Protein AF-A0A3C0EAY4-F1 (afdb_monomer)

Foldseek 3Di:
DADWDDWDADPQGWIWTRPPVVRDIDTHDDDDDWDFDAKDKPPQEDEEEAFDKDAMWIWTQIPVRDIDTCLLVWDKAKPCVCQWGDPSGRMIHGHDADKIWIWTDDPRHIDIHIYGYAYAAAFPDAFAAEHEHPAAYEQCVPQEERYEDPEAQYEYADLQHEYAAANYQADYEYAQHENYEYYNYEDEQHYLEAHEYAHYEAYEYENYEQEHPDLAAGEENYEYHNYEQYEYENYEYASHAEPYEYYHQYANYEYEAYHGENHLEPYEHDHHRDYEYEDHYDFYPDPHAPYHDPDHYDYDYPDDDHD

Structure (mmCIF, N/CA/C/O backbone):
data_AF-A0A3C0EAY4-F1
#
_entry.id   AF-A0A3C0EAY4-F1
#
loop_
_atom_site.group_PDB
_atom_site.id
_atom_site.type_symbol
_atom_site.label_atom_id
_atom_site.label_alt_id
_atom_site.label_comp_id
_atom_site.label_asym_id
_atom_site.label_entity_id
_atom_site.label_seq_id
_atom_site.pdbx_PDB_ins_code
_atom_site.Cartn_x
_atom_site.Cartn_y
_atom_site.Cartn_z
_atom_site.occupancy
_atom_site.B_iso_or_equiv
_atom_site.auth_seq_id
_atom_site.auth_comp_id
_atom_site.auth_asym_id
_atom_site.auth_atom_id
_atom_site.pdbx_PDB_model_num
ATOM 1 N N . MET A 1 1 ? 47.817 9.107 -49.742 1.00 60.09 1 MET A N 1
ATOM 2 C CA . MET A 1 1 ? 49.092 9.619 -49.193 1.00 60.09 1 MET A CA 1
ATOM 3 C C . MET A 1 1 ? 50.138 9.402 -50.266 1.00 60.09 1 MET A C 1
ATOM 5 O O . MET A 1 1 ? 50.054 8.370 -50.917 1.00 60.09 1 MET A O 1
ATOM 9 N N . ASN A 1 2 ? 51.043 10.349 -50.503 1.00 59.94 2 ASN A N 1
ATOM 10 C CA . ASN A 1 2 ? 52.090 10.195 -51.515 1.00 59.94 2 ASN A CA 1
ATOM 11 C C . ASN A 1 2 ? 53.421 10.588 -50.861 1.00 59.94 2 ASN A C 1
ATOM 13 O O . ASN A 1 2 ? 53.724 11.770 -50.807 1.00 59.94 2 ASN A O 1
ATOM 17 N N . HIS A 1 3 ? 54.150 9.603 -50.320 1.00 78.38 3 HIS A N 1
ATOM 18 C CA . HIS A 1 3 ? 55.427 9.758 -49.597 1.00 78.38 3 HIS A CA 1
ATOM 19 C C . HIS A 1 3 ? 55.352 10.351 -48.161 1.00 78.38 3 HIS A C 1
ATOM 21 O O . HIS A 1 3 ? 55.900 11.425 -47.896 1.00 78.38 3 HIS A O 1
ATOM 27 N N . PRO A 1 4 ? 54.690 9.675 -47.197 1.00 82.06 4 PRO A N 1
ATOM 28 C CA . PRO A 1 4 ? 54.773 10.067 -45.787 1.00 82.06 4 PRO A CA 1
ATOM 29 C C . PRO A 1 4 ? 56.210 9.903 -45.256 1.00 82.06 4 PRO A C 1
ATOM 31 O O . PRO A 1 4 ? 56.850 8.891 -45.528 1.00 82.06 4 PRO A O 1
ATOM 34 N N . TRP A 1 5 ? 56.710 10.894 -44.509 1.00 85.81 5 TRP A N 1
ATOM 35 C CA . TRP A 1 5 ? 58.098 10.926 -44.009 1.00 85.81 5 TRP A CA 1
ATOM 36 C C . TRP A 1 5 ? 58.212 10.613 -42.515 1.00 85.81 5 TRP A C 1
ATOM 38 O O . TRP A 1 5 ? 59.194 10.023 -42.074 1.00 85.81 5 TRP A O 1
ATOM 48 N N . GLY A 1 6 ? 57.216 11.011 -41.726 1.00 89.12 6 GLY A N 1
ATOM 49 C CA . GLY A 1 6 ? 57.247 10.854 -40.277 1.00 89.12 6 GLY A CA 1
ATOM 50 C C . GLY A 1 6 ? 55.852 10.801 -39.678 1.00 89.12 6 GLY A C 1
ATOM 51 O O . GLY A 1 6 ? 54.901 11.351 -40.245 1.00 89.12 6 GLY A O 1
ATOM 52 N N . VAL A 1 7 ? 55.760 10.125 -38.538 1.00 93.00 7 VAL A N 1
ATOM 53 C CA . VAL A 1 7 ? 54.564 10.054 -37.704 1.00 93.00 7 VAL A CA 1
ATOM 54 C C . VAL A 1 7 ? 54.921 10.433 -36.274 1.00 93.00 7 VAL A C 1
ATOM 56 O O . VAL A 1 7 ? 56.013 10.103 -35.818 1.00 93.00 7 VAL A O 1
ATOM 59 N N . ASP A 1 8 ? 54.014 11.120 -35.594 1.00 94.25 8 ASP A N 1
ATOM 60 C CA . ASP A 1 8 ? 54.136 11.463 -34.176 1.00 94.25 8 ASP A CA 1
ATOM 61 C C . ASP A 1 8 ? 52.755 11.432 -33.511 1.00 94.25 8 ASP A C 1
ATOM 63 O O . ASP A 1 8 ? 51.737 11.494 -34.208 1.00 94.25 8 ASP A O 1
ATOM 67 N N . VAL A 1 9 ? 52.707 11.314 -32.186 1.00 92.38 9 VAL A N 1
ATOM 68 C CA . VAL A 1 9 ? 51.460 11.259 -31.412 1.00 92.38 9 VAL A CA 1
ATOM 69 C C . VAL A 1 9 ? 51.508 12.304 -30.302 1.00 92.38 9 VAL A C 1
ATOM 71 O O . VAL A 1 9 ? 52.508 12.395 -29.598 1.00 92.38 9 VAL A O 1
ATOM 74 N N . ASP A 1 10 ? 50.448 13.104 -30.147 1.00 91.19 10 ASP A N 1
ATOM 75 C CA . ASP A 1 10 ? 50.359 14.059 -29.032 1.00 91.19 10 ASP A CA 1
ATOM 76 C C . ASP A 1 10 ? 49.888 13.401 -27.722 1.00 91.19 10 ASP A C 1
ATOM 78 O O . ASP A 1 10 ? 49.395 12.273 -27.711 1.00 91.19 10 ASP A O 1
ATOM 82 N N . ASP A 1 11 ? 49.979 14.131 -26.606 1.00 87.25 11 ASP A N 1
ATOM 83 C CA . ASP A 1 11 ? 49.535 13.664 -25.279 1.00 87.25 11 ASP A CA 1
ATOM 84 C C . ASP A 1 11 ? 48.026 13.347 -25.210 1.00 87.25 11 ASP A C 1
ATOM 86 O O . ASP A 1 11 ? 47.552 12.753 -24.244 1.00 87.25 11 ASP A O 1
ATOM 90 N N . SER A 1 12 ? 47.252 13.749 -26.225 1.00 83.00 12 SER A N 1
ATOM 91 C CA . SER A 1 12 ? 45.825 13.436 -26.380 1.00 83.00 12 SER A CA 1
ATOM 92 C C . SER A 1 12 ? 45.570 12.250 -27.325 1.00 83.00 12 SER A C 1
ATOM 94 O O . SER A 1 12 ? 44.418 11.983 -27.661 1.00 83.00 12 SER A O 1
ATOM 96 N N . GLY A 1 13 ? 46.616 11.553 -27.784 1.00 84.56 13 GLY A N 1
ATOM 97 C CA . GLY A 1 13 ? 46.520 10.363 -28.634 1.00 84.56 13 GLY A CA 1
ATOM 98 C C . GLY A 1 13 ? 46.263 10.636 -30.121 1.00 84.56 13 GLY A C 1
ATOM 99 O O . GLY A 1 13 ? 45.977 9.704 -30.873 1.00 84.56 13 GLY A O 1
ATOM 100 N N . ASN A 1 14 ? 46.354 11.885 -30.590 1.00 90.50 14 ASN A N 1
ATOM 101 C CA . ASN A 1 14 ? 46.173 12.198 -32.008 1.00 90.50 14 ASN A CA 1
ATOM 102 C C . ASN A 1 14 ? 47.420 11.832 -32.815 1.00 90.50 14 ASN A C 1
ATOM 104 O O . ASN A 1 14 ? 48.517 12.271 -32.485 1.00 90.50 14 ASN A O 1
ATOM 108 N N . LEU A 1 15 ? 47.243 11.125 -33.931 1.00 92.50 15 LEU A N 1
ATOM 109 C CA . LEU A 1 15 ? 48.320 10.776 -34.855 1.00 92.50 15 LEU A CA 1
ATOM 110 C C . LEU A 1 15 ? 48.536 11.897 -35.878 1.00 92.50 15 LEU A C 1
ATOM 112 O O . LEU A 1 15 ? 47.643 12.231 -36.661 1.00 92.50 15 LEU A O 1
ATOM 116 N N . PHE A 1 16 ? 49.746 12.438 -35.929 1.00 92.94 16 PHE A N 1
ATOM 117 C CA . PHE A 1 16 ? 50.172 13.412 -36.926 1.00 92.94 16 PHE A CA 1
ATOM 118 C C . PHE A 1 16 ? 51.049 12.735 -37.971 1.00 92.94 16 PHE A C 1
ATOM 120 O O . PHE A 1 16 ? 52.015 12.059 -37.640 1.00 92.94 16 PHE A O 1
ATOM 127 N N . ILE A 1 17 ? 50.721 12.926 -39.248 1.00 92.75 17 ILE A N 1
ATOM 128 C CA . ILE A 1 17 ? 51.441 12.336 -40.380 1.00 92.75 17 ILE A CA 1
ATOM 129 C C . ILE A 1 17 ? 51.988 13.467 -41.245 1.00 92.75 17 ILE A C 1
ATOM 131 O O . ILE A 1 17 ? 51.217 14.213 -41.860 1.00 92.75 17 ILE A O 1
ATOM 135 N N . ALA A 1 18 ? 53.313 13.578 -41.316 1.00 92.06 18 ALA A N 1
ATOM 136 C CA . ALA A 1 18 ? 53.989 14.505 -42.214 1.00 92.06 18 ALA A CA 1
ATOM 137 C C . ALA A 1 18 ? 53.998 13.928 -43.639 1.00 92.06 18 ALA A C 1
ATOM 139 O O . ALA A 1 18 ? 54.702 12.963 -43.941 1.00 92.06 18 ALA A O 1
ATOM 140 N N . ASP A 1 19 ? 53.193 14.518 -44.521 1.00 87.44 19 ASP A N 1
ATOM 141 C CA . ASP A 1 19 ? 53.040 14.125 -45.922 1.00 87.44 19 ASP A CA 1
ATOM 142 C C . ASP A 1 19 ? 53.903 15.059 -46.780 1.00 87.44 19 ASP A C 1
ATOM 144 O O . ASP A 1 19 ? 53.438 16.082 -47.295 1.00 87.44 19 ASP A O 1
ATOM 148 N N . LEU A 1 20 ? 55.198 14.732 -46.840 1.00 81.50 20 LEU A N 1
ATOM 149 C CA . LEU A 1 20 ? 56.258 15.637 -47.286 1.00 81.50 20 LEU A CA 1
ATOM 150 C C . LEU A 1 20 ? 56.064 16.098 -48.736 1.00 81.50 20 LEU A C 1
ATOM 152 O O . LEU A 1 20 ? 56.134 17.295 -49.004 1.00 81.50 20 LEU A O 1
ATOM 156 N N . SER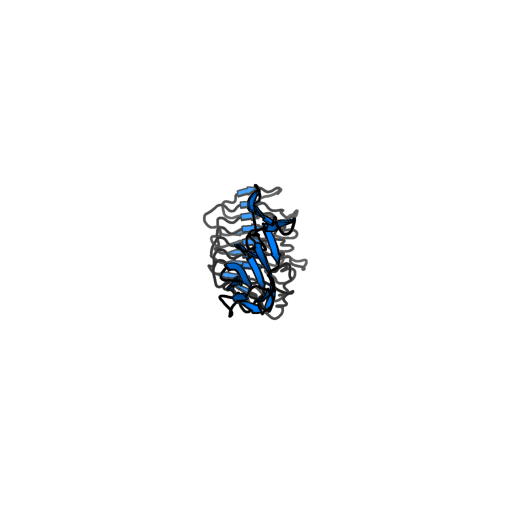 A 1 21 ? 55.746 15.185 -49.661 1.00 84.69 21 SER A N 1
ATOM 157 C CA . SER A 1 21 ? 55.527 15.539 -51.076 1.00 84.69 21 SER A CA 1
ATOM 158 C C . SER A 1 21 ? 54.206 16.266 -51.331 1.00 84.69 21 SER A C 1
ATOM 160 O O . SER A 1 21 ? 54.012 16.811 -52.412 1.00 84.69 21 SER A O 1
ATOM 162 N N . ASN A 1 22 ? 53.299 16.292 -50.352 1.00 83.06 22 ASN A N 1
ATOM 163 C CA . ASN A 1 22 ? 52.051 17.050 -50.424 1.00 83.06 22 ASN A CA 1
ATOM 164 C C . ASN A 1 22 ? 52.080 18.320 -49.549 1.00 83.06 22 ASN A C 1
ATOM 166 O O . ASN A 1 22 ? 51.027 18.925 -49.359 1.00 83.06 22 ASN A O 1
ATOM 170 N N . HIS A 1 23 ? 53.246 18.701 -49.002 1.00 87.69 23 HIS A N 1
ATOM 171 C CA . HIS A 1 23 ? 53.464 19.893 -48.166 1.00 87.69 23 HIS A CA 1
ATOM 172 C C . HIS A 1 23 ? 52.426 20.090 -47.048 1.00 87.69 23 HIS A C 1
ATOM 174 O O . HIS A 1 23 ? 51.992 21.209 -46.777 1.00 87.69 23 HIS A O 1
ATOM 180 N N . ARG A 1 24 ? 51.997 19.004 -46.397 1.00 89.94 24 ARG A N 1
ATOM 181 C CA . ARG A 1 24 ? 50.972 19.069 -45.347 1.00 89.94 24 ARG A CA 1
ATOM 182 C C . ARG A 1 24 ? 51.278 18.144 -44.181 1.00 89.94 24 ARG A C 1
ATOM 184 O O . ARG A 1 24 ? 51.891 17.093 -44.349 1.00 89.94 24 ARG A O 1
ATOM 191 N N . VAL A 1 25 ? 50.732 18.496 -43.023 1.00 89.88 25 VAL A N 1
ATOM 192 C CA . VAL A 1 25 ? 50.592 17.593 -41.879 1.00 89.88 25 VAL A CA 1
ATOM 193 C C . VAL A 1 25 ? 49.130 17.176 -41.794 1.00 89.88 25 VAL A C 1
ATOM 195 O O . VAL A 1 25 ? 48.233 18.016 -41.849 1.00 89.88 25 VAL A O 1
ATOM 198 N N . ARG A 1 26 ? 48.874 15.872 -41.705 1.00 89.75 26 ARG A N 1
ATOM 199 C CA . ARG A 1 26 ? 47.530 15.329 -41.484 1.00 89.75 26 ARG A CA 1
ATOM 200 C C . ARG A 1 26 ? 47.392 14.944 -40.022 1.00 89.75 26 ARG A C 1
ATOM 202 O O . ARG A 1 26 ? 48.170 14.122 -39.555 1.00 89.75 26 ARG A O 1
ATOM 209 N N . LYS A 1 27 ? 46.399 15.508 -39.338 1.00 90.81 27 LYS A N 1
ATOM 210 C CA . LYS A 1 27 ? 45.985 15.075 -38.002 1.00 90.81 27 LYS A CA 1
ATOM 211 C C . LYS A 1 27 ? 44.898 14.012 -38.142 1.00 90.81 27 LYS A C 1
ATOM 213 O O . LYS A 1 27 ? 43.914 14.233 -38.847 1.00 90.81 27 LYS A O 1
ATOM 218 N N . VAL A 1 28 ? 45.084 12.880 -37.483 1.00 89.88 28 VAL A N 1
ATOM 219 C CA . VAL A 1 28 ? 44.089 11.823 -37.320 1.00 89.88 28 VAL A CA 1
ATOM 220 C C . VAL A 1 28 ? 43.761 11.757 -35.837 1.00 89.88 28 VAL A C 1
ATOM 222 O O . VAL A 1 28 ? 44.622 11.453 -35.016 1.00 89.88 28 VAL A O 1
ATOM 225 N N . THR A 1 29 ? 42.521 12.084 -35.501 1.00 87.69 29 THR A N 1
ATOM 226 C CA . THR A 1 29 ? 42.005 11.986 -34.136 1.00 87.69 29 THR A CA 1
ATOM 227 C C . THR A 1 29 ? 41.281 10.661 -33.985 1.00 87.69 29 THR A C 1
ATOM 229 O O . THR A 1 29 ? 40.410 10.343 -34.796 1.00 87.69 29 THR A O 1
ATOM 232 N N . PHE A 1 30 ? 41.652 9.896 -32.963 1.00 78.00 30 PHE A N 1
ATOM 233 C CA . PHE A 1 30 ? 40.913 8.711 -32.551 1.00 78.00 30 PHE A CA 1
ATOM 234 C C . PHE A 1 30 ? 39.862 9.137 -31.527 1.00 78.00 30 PHE A C 1
ATOM 236 O O . PHE A 1 30 ? 40.180 9.834 -30.568 1.00 78.00 30 PHE A O 1
ATOM 243 N N . PHE A 1 31 ? 38.612 8.745 -31.756 1.00 76.88 31 PHE A N 1
ATOM 244 C CA . PHE A 1 31 ? 37.554 8.850 -30.759 1.00 76.88 31 PHE A CA 1
ATOM 245 C C . PHE A 1 31 ? 37.274 7.443 -30.247 1.00 76.88 31 PHE A C 1
ATOM 247 O O . PHE A 1 31 ? 37.067 6.535 -31.057 1.00 76.88 31 PHE A O 1
ATOM 254 N N . GLU A 1 32 ? 37.268 7.270 -28.927 1.00 81.06 32 GLU A N 1
ATOM 255 C CA . GLU A 1 32 ? 36.686 6.068 -28.336 1.00 81.06 32 GLU A CA 1
ATOM 256 C C . GLU A 1 32 ? 35.189 6.043 -28.680 1.00 81.06 32 GLU A C 1
ATOM 258 O O . GLU A 1 32 ? 34.533 7.093 -28.623 1.00 81.06 32 GLU A O 1
ATOM 263 N N . PRO A 1 33 ? 34.630 4.891 -29.091 1.00 85.06 33 PRO A N 1
ATOM 264 C CA . PRO A 1 33 ? 33.203 4.799 -29.333 1.00 85.06 33 PRO A CA 1
ATOM 265 C C . PRO A 1 33 ? 32.459 5.108 -28.031 1.00 85.06 33 PRO A C 1
ATOM 267 O O . PRO A 1 33 ? 32.757 4.540 -26.982 1.00 85.06 33 PRO A O 1
ATOM 270 N N . VAL A 1 34 ? 31.475 6.003 -28.108 1.00 91.00 34 VAL A N 1
ATOM 271 C CA . VAL A 1 34 ? 30.573 6.265 -26.987 1.00 91.00 34 VAL A CA 1
ATOM 272 C C . VAL A 1 34 ? 29.689 5.036 -26.817 1.00 91.00 34 VAL A C 1
ATOM 274 O O . VAL A 1 34 ? 28.923 4.683 -27.718 1.00 91.00 34 VAL A O 1
ATOM 277 N N . VAL A 1 35 ? 29.835 4.355 -25.685 1.00 94.00 35 VAL A N 1
ATOM 278 C CA . VAL A 1 35 ? 29.096 3.130 -25.373 1.00 94.00 35 VAL A CA 1
ATOM 279 C C . VAL A 1 35 ? 28.152 3.374 -24.210 1.00 94.00 35 VAL A C 1
ATOM 281 O O . VAL A 1 35 ? 28.449 4.149 -23.302 1.00 94.00 35 VAL A O 1
ATOM 284 N N . LEU A 1 36 ? 26.991 2.724 -24.255 1.00 96.75 36 LEU A N 1
ATOM 285 C CA . LEU A 1 36 ? 26.070 2.698 -23.127 1.00 96.75 36 LEU A CA 1
ATOM 286 C C . LEU A 1 36 ? 26.700 1.857 -22.013 1.00 96.75 36 LEU A C 1
ATOM 288 O O . LEU A 1 36 ? 27.061 0.707 -22.255 1.00 96.75 36 LEU A O 1
ATOM 292 N N . GLU A 1 37 ? 26.819 2.413 -20.812 1.00 96.50 37 GLU A N 1
ATOM 293 C CA . GLU A 1 37 ? 27.384 1.711 -19.655 1.00 96.50 37 GLU A CA 1
ATOM 294 C C . GLU A 1 37 ? 26.294 1.201 -18.711 1.00 96.50 37 GLU A C 1
ATOM 296 O O . GLU A 1 37 ? 26.400 0.100 -18.174 1.00 96.50 37 GLU A O 1
ATOM 301 N N . SER A 1 38 ? 25.229 1.982 -18.509 1.00 97.62 38 SER A N 1
ATOM 302 C CA . SER A 1 38 ? 24.100 1.594 -17.656 1.00 97.62 38 SER A CA 1
ATOM 303 C C . SER A 1 38 ? 22.791 2.268 -18.062 1.00 97.62 38 SER A C 1
ATOM 305 O O . SER A 1 38 ? 22.780 3.254 -18.801 1.00 97.62 38 SER A O 1
ATOM 307 N N . LEU A 1 39 ? 21.682 1.727 -17.556 1.00 98.00 39 LEU A N 1
ATOM 308 C CA . LEU A 1 39 ? 20.358 2.340 -17.593 1.00 98.00 39 LEU A CA 1
ATOM 309 C C . LEU A 1 39 ? 19.943 2.738 -16.175 1.00 98.00 39 LEU A C 1
ATOM 311 O O . LEU A 1 39 ? 20.399 2.155 -15.194 1.00 98.00 39 LEU A O 1
ATOM 315 N N . THR A 1 40 ? 19.082 3.740 -16.070 1.00 98.06 40 THR A N 1
ATOM 316 C CA . THR A 1 40 ? 18.446 4.138 -14.814 1.00 98.06 40 THR A CA 1
ATOM 317 C C . THR A 1 40 ? 16.971 4.416 -15.065 1.00 98.06 40 THR A C 1
ATOM 319 O O . THR A 1 40 ? 16.642 5.298 -15.861 1.00 98.06 40 THR A O 1
ATOM 322 N N . ILE A 1 41 ? 16.089 3.674 -14.395 1.00 97.88 41 ILE A N 1
ATOM 323 C CA . ILE A 1 41 ? 14.638 3.843 -14.473 1.00 97.88 41 ILE A CA 1
ATOM 324 C C . ILE A 1 41 ? 14.140 4.739 -13.341 1.00 97.88 41 ILE A C 1
ATOM 326 O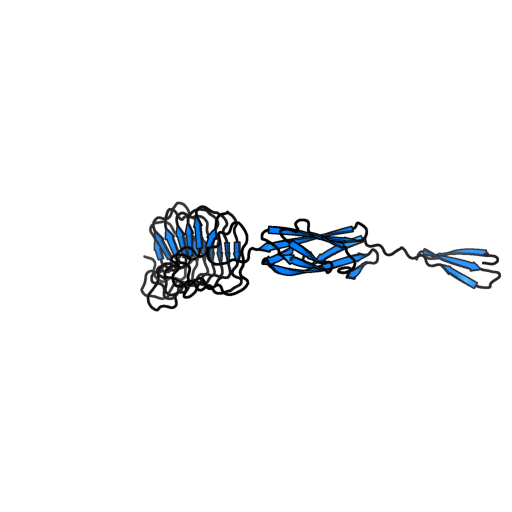 O . ILE A 1 41 ? 14.498 4.563 -12.175 1.00 97.88 41 ILE A O 1
ATOM 330 N N . ALA A 1 42 ? 13.261 5.685 -13.676 1.00 97.31 42 ALA A N 1
ATOM 331 C CA . ALA A 1 42 ? 12.564 6.509 -12.699 1.00 97.31 42 ALA A CA 1
ATOM 332 C C . ALA A 1 42 ? 11.038 6.507 -12.931 1.00 97.31 42 ALA A C 1
ATOM 334 O O . ALA A 1 42 ? 10.598 6.558 -14.080 1.00 97.31 42 ALA A O 1
ATOM 335 N N . PRO A 1 43 ? 10.221 6.492 -11.858 1.00 97.75 43 PRO A N 1
ATOM 336 C CA . PRO A 1 43 ? 10.620 6.241 -10.468 1.00 97.75 43 PRO A CA 1
ATOM 337 C C . PRO A 1 43 ? 11.093 4.788 -10.265 1.00 97.75 43 PRO A C 1
ATOM 339 O O . PRO A 1 43 ? 10.625 3.885 -10.947 1.00 97.75 43 PRO A O 1
ATOM 342 N N . ALA A 1 44 ? 11.987 4.542 -9.301 1.00 97.44 44 ALA A N 1
ATOM 343 C CA . ALA A 1 44 ? 12.447 3.179 -8.984 1.00 97.44 44 ALA A CA 1
ATOM 344 C C . ALA A 1 44 ? 11.327 2.301 -8.382 1.00 97.44 44 ALA A C 1
ATOM 346 O O . ALA A 1 44 ? 11.334 1.076 -8.506 1.00 97.44 44 ALA A O 1
ATOM 347 N N . THR A 1 45 ? 10.348 2.935 -7.732 1.00 96.25 45 THR A N 1
ATOM 348 C CA . THR A 1 45 ? 9.146 2.292 -7.193 1.00 96.25 45 THR A CA 1
ATOM 349 C C . THR A 1 45 ? 7.936 3.193 -7.393 1.00 96.25 45 THR A C 1
ATOM 351 O O . THR A 1 45 ? 8.022 4.390 -7.114 1.00 96.25 45 THR A O 1
ATOM 354 N N . ALA A 1 46 ? 6.804 2.624 -7.794 1.00 94.88 46 ALA A N 1
ATOM 355 C CA . ALA A 1 46 ? 5.521 3.316 -7.850 1.00 94.88 46 ALA A CA 1
ATOM 356 C C . ALA A 1 46 ? 4.391 2.431 -7.317 1.00 94.88 46 ALA A C 1
ATOM 358 O O . ALA A 1 46 ? 4.454 1.204 -7.411 1.00 94.88 46 ALA A O 1
ATOM 359 N N . THR A 1 47 ? 3.349 3.068 -6.788 1.00 90.94 47 THR A N 1
ATOM 360 C CA . THR A 1 47 ? 2.105 2.405 -6.391 1.00 90.94 47 THR A CA 1
ATOM 361 C C . THR A 1 47 ? 0.943 3.105 -7.080 1.00 90.94 47 THR A C 1
ATOM 363 O O . THR A 1 47 ? 0.808 4.321 -6.962 1.00 90.94 47 THR A O 1
ATOM 366 N N . ILE A 1 48 ? 0.118 2.347 -7.800 1.00 91.75 48 ILE A N 1
ATOM 367 C CA . ILE A 1 48 ? -1.084 2.842 -8.480 1.00 91.75 48 ILE A CA 1
ATOM 368 C C . ILE A 1 48 ? -2.266 1.928 -8.181 1.00 91.75 48 ILE A C 1
ATOM 370 O O . ILE A 1 48 ? -2.090 0.764 -7.836 1.00 91.75 48 ILE A O 1
ATOM 374 N N . ALA A 1 49 ? -3.482 2.430 -8.348 1.00 89.62 49 ALA A N 1
ATOM 375 C CA . ALA A 1 49 ? -4.660 1.580 -8.289 1.00 89.62 49 ALA A CA 1
ATOM 376 C C . ALA A 1 49 ? -4.854 0.784 -9.591 1.00 89.62 49 ALA A C 1
ATOM 378 O O . ALA A 1 49 ? -4.442 1.230 -10.668 1.00 89.62 49 ALA A O 1
ATOM 379 N N . ALA A 1 50 ? -5.519 -0.369 -9.509 1.00 91.56 50 ALA A N 1
ATOM 380 C CA . ALA A 1 50 ? -5.932 -1.132 -10.685 1.00 91.56 50 ALA A CA 1
ATOM 381 C C . ALA A 1 50 ? -6.732 -0.250 -11.666 1.00 91.56 50 ALA A C 1
ATOM 383 O O . ALA A 1 50 ? -7.595 0.530 -11.264 1.00 91.56 50 ALA A O 1
ATOM 384 N N . GLY A 1 51 ? -6.425 -0.349 -12.959 1.00 91.38 51 GLY A N 1
ATOM 385 C CA . GLY A 1 51 ? -7.003 0.477 -14.022 1.00 91.38 51 GLY A CA 1
ATOM 386 C C . GLY A 1 51 ? -6.332 1.840 -14.235 1.00 91.38 51 GLY A C 1
ATOM 387 O O . GLY A 1 51 ? -6.629 2.496 -15.232 1.00 91.38 51 GLY A O 1
ATOM 388 N N . LEU A 1 52 ? -5.425 2.272 -13.350 1.00 92.19 52 LEU A N 1
ATOM 389 C CA . LEU A 1 52 ? -4.637 3.493 -13.543 1.00 92.19 52 LEU A CA 1
ATOM 390 C C . LEU A 1 52 ? -3.312 3.206 -14.261 1.00 92.19 52 LEU A C 1
ATOM 392 O O . LEU A 1 52 ? -2.923 2.055 -14.471 1.00 92.19 52 LEU A O 1
ATOM 396 N N . THR A 1 53 ? -2.613 4.277 -14.640 1.00 95.12 53 THR A N 1
ATOM 397 C CA . THR A 1 53 ? -1.349 4.209 -15.378 1.00 95.12 53 THR A CA 1
ATOM 398 C C . THR A 1 53 ? -0.205 4.905 -14.648 1.00 95.12 53 THR A C 1
ATOM 400 O O . THR A 1 53 ? -0.417 5.942 -14.024 1.00 95.12 53 THR A O 1
ATOM 403 N N . GLN A 1 54 ? 1.014 4.388 -14.800 1.00 96.75 54 GLN A N 1
ATOM 404 C CA . GLN A 1 54 ? 2.255 4.991 -14.313 1.00 96.75 54 GLN A CA 1
ATOM 405 C C . GLN A 1 54 ? 3.226 5.218 -15.472 1.00 96.75 54 GLN A C 1
ATOM 407 O O . GLN A 1 54 ? 3.554 4.291 -16.208 1.00 96.75 54 GLN A O 1
ATOM 412 N N . GLN A 1 55 ? 3.726 6.445 -15.591 1.00 96.88 55 GLN A N 1
ATOM 413 C CA . GLN A 1 55 ? 4.778 6.797 -16.538 1.00 96.88 55 GLN A CA 1
ATOM 414 C C . GLN A 1 55 ? 6.149 6.427 -15.963 1.00 96.88 55 GLN A C 1
ATOM 416 O O . GLN A 1 55 ? 6.479 6.871 -14.861 1.00 96.88 55 GLN A O 1
ATOM 421 N N . PHE A 1 56 ? 6.956 5.669 -16.699 1.00 97.50 56 PHE A N 1
ATOM 422 C CA . PHE A 1 56 ? 8.371 5.473 -16.381 1.00 97.50 56 PHE A CA 1
ATOM 423 C C . PHE A 1 56 ? 9.254 6.221 -17.378 1.00 97.50 56 PHE A C 1
ATOM 425 O O . PHE A 1 56 ? 8.836 6.503 -18.499 1.00 97.50 56 PHE A O 1
ATOM 432 N N . THR A 1 57 ? 10.473 6.553 -16.969 1.00 96.75 57 THR A N 1
ATOM 433 C CA . THR A 1 57 ? 11.529 7.055 -17.853 1.00 96.75 57 THR A CA 1
ATOM 434 C C . THR A 1 57 ? 12.753 6.159 -17.745 1.00 96.75 57 THR A C 1
ATOM 436 O O . THR A 1 57 ? 12.997 5.575 -16.690 1.00 96.75 57 THR A O 1
ATOM 439 N N . ALA A 1 58 ? 13.515 6.035 -18.831 1.00 97.31 58 ALA A N 1
ATOM 440 C CA . ALA A 1 58 ? 14.784 5.317 -18.858 1.00 97.31 58 ALA A CA 1
ATOM 441 C C . ALA A 1 58 ? 15.902 6.255 -19.322 1.00 97.31 58 ALA A C 1
ATOM 443 O O . ALA A 1 58 ? 15.921 6.689 -20.472 1.00 97.31 58 ALA A O 1
ATOM 444 N N . THR A 1 59 ? 16.853 6.536 -18.437 1.00 98.00 59 THR A N 1
ATOM 445 C CA . THR A 1 59 ? 18.043 7.337 -18.739 1.00 98.00 59 THR A CA 1
ATOM 446 C C . THR A 1 59 ? 19.223 6.410 -18.999 1.00 98.00 59 THR A C 1
ATOM 448 O O . THR A 1 59 ? 19.543 5.574 -18.158 1.00 98.00 59 THR A O 1
ATOM 451 N N . GLY A 1 60 ? 19.875 6.540 -20.152 1.00 97.88 60 GLY A N 1
ATOM 452 C CA . GLY A 1 60 ? 21.136 5.862 -20.438 1.00 97.88 60 GLY A CA 1
ATOM 453 C C . GLY A 1 60 ? 22.326 6.684 -19.978 1.00 97.88 60 GLY A C 1
ATOM 454 O O . GLY A 1 60 ? 22.422 7.858 -20.325 1.00 97.88 60 GLY A O 1
ATOM 455 N N . ASN A 1 61 ? 23.240 6.060 -19.241 1.00 97.06 61 ASN A N 1
ATOM 456 C CA . ASN A 1 61 ? 24.506 6.661 -18.839 1.00 97.06 61 ASN A CA 1
ATOM 457 C C . ASN A 1 61 ? 25.606 6.118 -19.756 1.00 97.06 61 ASN A C 1
ATOM 459 O O . ASN A 1 61 ? 25.842 4.907 -19.793 1.00 97.06 61 ASN A O 1
ATOM 463 N N . PHE A 1 62 ? 26.231 7.006 -20.523 1.00 96.19 62 PHE A N 1
ATOM 464 C CA . PHE A 1 62 ? 27.248 6.662 -21.513 1.00 96.19 62 PHE A CA 1
ATOM 465 C C . PHE A 1 62 ? 28.665 6.905 -20.987 1.00 96.19 62 PHE A C 1
ATOM 467 O O . PHE A 1 62 ? 28.869 7.687 -20.058 1.00 96.19 62 PHE A O 1
ATOM 474 N N . SER A 1 63 ? 29.649 6.273 -21.628 1.00 94.50 63 SER A N 1
ATOM 475 C CA . SER A 1 63 ? 31.073 6.341 -21.263 1.00 94.50 63 SER A CA 1
ATOM 476 C C . SER A 1 63 ? 31.690 7.742 -21.318 1.00 94.50 63 SER A C 1
ATOM 478 O O . SER A 1 63 ? 32.737 7.994 -20.726 1.00 94.50 63 SER A O 1
ATOM 480 N N . ASP A 1 64 ? 31.041 8.681 -22.004 1.00 92.44 64 ASP A N 1
ATOM 481 C CA . ASP A 1 64 ? 31.416 10.096 -22.047 1.00 92.44 64 ASP A CA 1
ATOM 482 C C . ASP A 1 64 ? 30.729 10.937 -20.954 1.00 92.44 64 ASP A C 1
ATOM 484 O O . ASP A 1 64 ? 30.811 12.165 -20.966 1.00 92.44 64 ASP A O 1
ATOM 488 N N . SER A 1 65 ? 30.061 10.283 -19.996 1.00 90.94 65 SER A N 1
ATOM 489 C CA . SER A 1 65 ? 29.262 10.905 -18.934 1.00 90.94 65 SER A CA 1
ATOM 490 C C . SER A 1 65 ? 28.078 11.742 -19.436 1.00 90.94 65 SER A C 1
ATOM 492 O O . SER A 1 65 ? 27.546 12.552 -18.674 1.00 90.94 65 SER A O 1
ATOM 494 N N . SER A 1 66 ? 27.638 11.564 -20.688 1.00 92.69 66 SER A N 1
ATOM 495 C CA . SER A 1 66 ? 26.438 12.222 -21.210 1.00 92.69 66 SER A CA 1
ATOM 496 C C . SER A 1 66 ? 25.187 11.374 -20.922 1.00 92.69 66 SER A C 1
ATOM 498 O O . SER A 1 66 ? 24.997 10.321 -21.531 1.00 92.69 66 SER A O 1
ATOM 500 N N . PRO A 1 67 ? 24.305 11.770 -19.982 1.00 95.00 67 PRO A N 1
ATOM 501 C CA . PRO A 1 67 ? 23.039 11.075 -19.809 1.00 95.00 67 PRO A CA 1
ATOM 502 C C . PRO A 1 67 ? 22.123 11.374 -21.000 1.00 95.00 67 PRO A C 1
ATOM 504 O O . PRO A 1 67 ? 21.994 12.529 -21.416 1.00 95.00 67 PRO A O 1
ATOM 507 N N . GLN A 1 68 ? 21.454 10.353 -21.531 1.00 97.12 68 GLN A N 1
ATOM 508 C CA . GLN A 1 68 ? 20.451 10.523 -22.585 1.00 97.12 68 GLN A CA 1
ATOM 509 C C . GLN A 1 68 ? 19.124 9.893 -22.188 1.00 97.12 68 GLN A C 1
ATOM 511 O O . GLN A 1 68 ? 19.088 8.829 -21.575 1.00 97.12 68 GLN A O 1
ATOM 516 N N . ASP A 1 69 ? 18.027 10.535 -22.580 1.00 96.62 69 ASP A N 1
ATOM 517 C CA . ASP A 1 69 ? 16.700 9.944 -22.468 1.00 96.62 69 ASP A CA 1
ATOM 518 C C . ASP A 1 69 ? 16.536 8.853 -23.535 1.00 96.62 69 ASP A C 1
ATOM 520 O O . ASP A 1 69 ? 16.518 9.117 -24.739 1.00 96.62 69 ASP A O 1
ATOM 524 N N . LEU A 1 70 ? 16.441 7.610 -23.072 1.00 96.50 70 LEU A N 1
ATOM 525 C CA . LEU A 1 70 ? 16.266 6.414 -23.886 1.00 96.50 70 LEU A CA 1
ATOM 526 C C . LEU A 1 70 ? 14.891 5.783 -23.679 1.00 96.50 70 LEU A C 1
ATOM 528 O O . LEU A 1 70 ? 14.661 4.664 -24.134 1.00 96.50 70 LEU A O 1
ATOM 532 N N . THR A 1 71 ? 13.960 6.496 -23.047 1.00 95.88 71 THR A N 1
ATOM 533 C CA . THR A 1 71 ? 12.622 6.014 -22.683 1.00 95.88 71 THR A CA 1
ATOM 534 C C . THR A 1 71 ? 11.889 5.360 -23.858 1.00 95.88 71 THR A C 1
ATOM 536 O O . THR A 1 71 ? 11.259 4.316 -23.696 1.00 95.88 71 THR A O 1
ATOM 539 N N . ARG A 1 72 ? 12.038 5.910 -25.070 1.00 93.69 72 ARG A N 1
ATOM 540 C CA . ARG A 1 72 ? 11.420 5.382 -26.303 1.00 93.69 72 ARG A CA 1
ATOM 541 C C . ARG A 1 72 ? 12.323 4.463 -27.134 1.00 93.69 72 ARG A C 1
ATOM 543 O O . ARG A 1 72 ? 11.888 3.968 -28.171 1.00 93.69 72 ARG A O 1
ATOM 550 N N . SER A 1 73 ? 13.567 4.275 -26.708 1.00 94.56 73 SER A N 1
ATOM 551 C CA . SER A 1 73 ? 14.586 3.465 -27.389 1.00 94.56 73 SER A CA 1
ATOM 552 C C . SER A 1 73 ? 14.769 2.096 -26.734 1.00 94.56 73 SER A C 1
ATOM 554 O O . SER A 1 73 ? 15.140 1.137 -27.408 1.00 94.56 73 SER A O 1
ATOM 556 N N . VAL A 1 74 ? 14.527 1.996 -25.425 1.00 96.12 74 VAL A N 1
ATOM 557 C CA . VAL A 1 74 ? 14.565 0.733 -24.681 1.00 96.12 74 VAL A CA 1
ATOM 558 C C . VAL A 1 74 ? 13.371 -0.159 -25.038 1.00 96.12 74 VAL A C 1
ATOM 560 O O . VAL A 1 74 ? 12.292 0.304 -25.408 1.00 96.12 74 VAL A O 1
ATOM 563 N N . THR A 1 75 ? 13.555 -1.466 -24.881 1.00 95.88 75 THR A N 1
ATOM 564 C CA . THR A 1 75 ? 12.454 -2.432 -24.854 1.00 95.88 75 THR A CA 1
ATOM 565 C C . THR A 1 75 ? 11.944 -2.554 -23.425 1.00 95.88 75 THR A C 1
ATOM 567 O O . THR A 1 75 ? 12.711 -2.910 -22.531 1.00 95.88 75 THR A O 1
ATOM 570 N N . TRP A 1 76 ? 10.661 -2.262 -23.221 1.00 96.94 76 TRP A N 1
ATOM 571 C CA . TRP A 1 76 ? 9.988 -2.405 -21.933 1.00 96.94 76 TRP A CA 1
ATOM 572 C C . TRP A 1 76 ? 9.328 -3.781 -21.802 1.00 96.94 76 TRP A C 1
ATOM 574 O O . TRP A 1 76 ? 8.756 -4.288 -22.767 1.00 96.94 76 TRP A O 1
ATOM 584 N N . SER A 1 77 ? 9.364 -4.369 -20.607 1.00 95.94 77 SER A N 1
ATOM 585 C CA . SER A 1 77 ? 8.652 -5.611 -20.285 1.00 95.94 77 SER A CA 1
ATOM 586 C C . SER A 1 77 ? 8.149 -5.621 -18.844 1.00 95.94 77 SER A C 1
ATOM 588 O O . SER A 1 77 ? 8.763 -5.007 -17.974 1.00 95.94 77 SER A O 1
ATOM 590 N N . SER A 1 78 ? 7.079 -6.371 -18.583 1.00 97.50 78 SER A N 1
ATOM 591 C CA . SER A 1 78 ? 6.603 -6.692 -17.233 1.00 97.50 78 SER A CA 1
ATOM 592 C C . SER A 1 78 ? 6.828 -8.174 -16.949 1.00 97.50 78 SER A C 1
ATOM 594 O O . SER A 1 78 ? 6.561 -9.014 -17.807 1.00 97.50 78 SER A O 1
ATOM 596 N N . ASN A 1 79 ? 7.294 -8.519 -15.747 1.00 97.56 79 ASN A N 1
ATOM 597 C CA . ASN A 1 79 ? 7.401 -9.925 -15.338 1.00 97.56 79 ASN A CA 1
ATOM 598 C C . ASN A 1 79 ? 6.059 -10.542 -14.895 1.00 97.56 79 ASN A C 1
ATOM 600 O O . ASN A 1 79 ? 6.001 -11.746 -14.649 1.00 97.56 79 ASN A O 1
ATOM 604 N N . ASN A 1 80 ? 5.007 -9.730 -14.750 1.00 97.56 80 ASN A N 1
ATOM 605 C CA . ASN A 1 80 ? 3.717 -10.143 -14.210 1.00 97.56 80 ASN A CA 1
ATOM 606 C C . ASN A 1 80 ? 2.578 -9.365 -14.889 1.00 97.56 80 ASN A C 1
ATOM 608 O O . ASN A 1 80 ? 1.964 -8.477 -14.298 1.00 97.56 80 ASN A O 1
ATOM 612 N N . GLU A 1 81 ? 2.311 -9.693 -16.154 1.00 96.38 81 GLU A N 1
ATOM 613 C CA . GLU A 1 81 ? 1.264 -9.051 -16.964 1.00 96.38 81 GLU A CA 1
ATOM 614 C C . GLU A 1 81 ? -0.158 -9.127 -16.377 1.00 96.38 81 GLU A C 1
ATOM 616 O O . GLU A 1 81 ? -0.890 -8.146 -16.524 1.00 96.38 81 GLU A O 1
ATOM 621 N N . PRO A 1 82 ? -0.567 -10.205 -15.669 1.00 96.56 82 PRO A N 1
ATOM 622 C CA . PRO A 1 82 ? -1.845 -10.221 -14.955 1.00 96.56 82 PRO A CA 1
ATOM 623 C C . PRO A 1 82 ? -1.979 -9.141 -13.873 1.00 96.56 82 PRO A C 1
ATOM 625 O O . PRO A 1 82 ? -3.100 -8.772 -13.539 1.00 96.56 82 PRO A O 1
ATOM 628 N N . VAL A 1 83 ? -0.863 -8.640 -13.330 1.00 96.06 83 VAL A N 1
ATOM 629 C CA . VAL A 1 83 ? -0.837 -7.553 -12.338 1.00 96.06 83 VAL A CA 1
ATOM 630 C C . VAL A 1 83 ? -0.631 -6.205 -13.009 1.00 96.06 83 VAL A C 1
ATOM 632 O O . VAL A 1 83 ? -1.386 -5.277 -12.739 1.00 96.06 83 VAL A O 1
ATOM 635 N N . ALA A 1 84 ? 0.357 -6.073 -13.895 1.00 97.25 84 ALA A N 1
ATOM 636 C CA . ALA A 1 84 ? 0.592 -4.838 -14.631 1.00 97.25 84 ALA A CA 1
ATOM 637 C C . ALA A 1 84 ? 1.188 -5.097 -16.012 1.00 97.25 84 ALA A C 1
ATOM 639 O O . ALA A 1 84 ? 2.105 -5.903 -16.175 1.00 97.25 84 ALA A O 1
ATOM 640 N N . THR A 1 85 ? 0.723 -4.336 -16.994 1.00 97.00 85 THR A N 1
ATOM 641 C CA . THR A 1 85 ? 1.259 -4.333 -18.361 1.00 97.00 85 THR A CA 1
ATOM 642 C C . THR A 1 85 ? 2.050 -3.054 -18.601 1.00 97.00 85 THR A C 1
ATOM 644 O O . THR A 1 85 ? 1.855 -2.062 -17.905 1.00 97.00 85 THR A O 1
ATOM 647 N N . ILE A 1 86 ? 2.938 -3.045 -19.592 1.00 96.06 86 ILE A N 1
ATOM 648 C CA . ILE A 1 86 ? 3.565 -1.814 -20.076 1.00 96.06 86 ILE A CA 1
ATOM 649 C C . ILE A 1 86 ? 3.436 -1.761 -21.590 1.00 96.06 86 ILE A C 1
ATOM 651 O O . ILE A 1 86 ? 3.909 -2.648 -22.299 1.00 96.06 86 ILE A O 1
ATOM 655 N N . ALA A 1 87 ? 2.715 -0.754 -22.084 1.00 82.12 87 ALA A N 1
ATOM 656 C CA . ALA A 1 87 ? 2.538 -0.574 -23.517 1.00 82.12 87 ALA A CA 1
ATOM 657 C C . ALA A 1 87 ? 3.872 -0.169 -24.162 1.00 82.12 87 ALA A C 1
ATOM 659 O O . ALA A 1 87 ? 4.732 0.420 -23.502 1.00 82.12 87 ALA A O 1
ATOM 660 N N . ALA A 1 88 ? 4.029 -0.443 -25.464 1.00 68.56 88 ALA A N 1
ATOM 661 C CA . ALA A 1 88 ? 5.143 0.064 -26.265 1.00 68.56 88 ALA A CA 1
ATOM 662 C C . ALA A 1 88 ? 5.098 1.598 -26.252 1.00 68.56 88 ALA A C 1
ATOM 664 O O . ALA A 1 88 ? 4.365 2.234 -27.008 1.00 68.56 88 ALA A O 1
ATOM 665 N N . GLY A 1 89 ? 5.796 2.189 -25.298 1.00 69.56 89 GLY A N 1
ATOM 666 C CA . GLY A 1 89 ? 5.469 3.528 -24.863 1.00 69.56 89 GLY A CA 1
ATOM 667 C C . GLY A 1 89 ? 6.463 3.975 -23.839 1.00 69.56 89 GLY A C 1
ATOM 668 O O . GLY A 1 89 ? 7.272 4.806 -24.231 1.00 69.56 89 GLY A O 1
ATOM 669 N N . ASP A 1 90 ? 6.415 3.365 -22.639 1.00 88.19 90 ASP A N 1
ATOM 670 C CA . ASP A 1 90 ? 6.906 3.867 -21.330 1.00 88.19 90 ASP A CA 1
ATOM 671 C C . ASP A 1 90 ? 5.792 3.981 -20.259 1.00 88.19 90 ASP A C 1
ATOM 673 O O . ASP A 1 90 ? 6.062 4.160 -19.068 1.00 88.19 90 ASP A O 1
ATOM 677 N N . LEU A 1 91 ? 4.532 3.821 -20.674 1.00 95.62 91 LEU A N 1
ATOM 678 C CA . LEU A 1 91 ? 3.350 3.909 -19.822 1.00 95.62 91 LEU A CA 1
ATOM 679 C C . LEU A 1 91 ? 2.888 2.519 -19.351 1.00 95.62 91 LEU A C 1
ATOM 681 O O . LEU A 1 91 ? 2.333 1.728 -20.124 1.00 95.62 91 LEU A O 1
ATOM 685 N N . ALA A 1 92 ? 3.101 2.225 -18.071 1.00 97.19 92 ALA A N 1
ATOM 686 C CA . ALA A 1 92 ? 2.590 1.024 -17.424 1.00 97.19 92 ALA A CA 1
ATOM 687 C C . ALA A 1 92 ? 1.113 1.187 -17.038 1.00 97.19 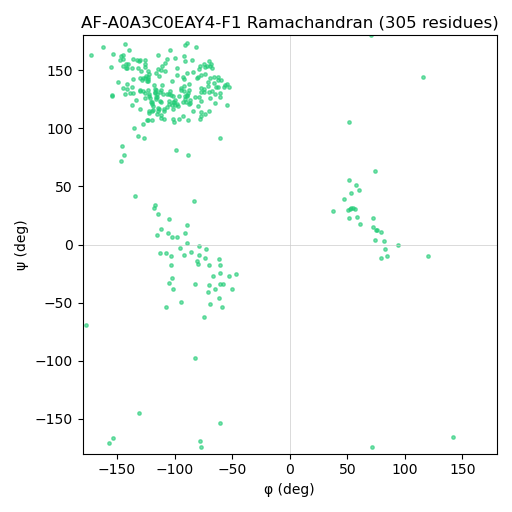92 ALA A C 1
ATOM 689 O O . ALA A 1 92 ? 0.698 2.269 -16.637 1.00 97.19 92 ALA A O 1
ATOM 690 N N . THR A 1 93 ? 0.324 0.118 -17.130 1.00 96.25 93 THR A N 1
ATOM 691 C CA . THR A 1 93 ? -1.090 0.061 -16.725 1.00 96.25 93 THR A CA 1
ATOM 692 C C . THR A 1 93 ? -1.274 -1.017 -15.665 1.00 96.25 93 THR A C 1
ATOM 694 O O . THR A 1 93 ? -0.902 -2.171 -15.888 1.00 96.25 93 THR A O 1
ATOM 697 N N . GLY A 1 94 ? -1.864 -0.655 -14.526 1.00 95.56 94 GLY A N 1
ATOM 698 C CA . GLY A 1 94 ? -2.235 -1.610 -13.485 1.00 95.56 94 GLY A CA 1
ATOM 699 C C . GLY A 1 94 ? -3.469 -2.413 -13.895 1.00 95.56 94 GLY A C 1
ATOM 700 O O . GLY A 1 94 ? -4.464 -1.839 -14.331 1.00 95.56 94 GLY A O 1
ATOM 701 N N . VAL A 1 95 ? -3.413 -3.734 -13.758 1.00 94.50 95 VAL A N 1
ATOM 702 C CA . VAL A 1 95 ? -4.468 -4.675 -14.168 1.00 94.50 95 VAL A CA 1
ATOM 703 C C . VAL A 1 95 ? -5.189 -5.243 -12.950 1.00 94.50 95 VAL A C 1
ATOM 705 O O . VAL A 1 95 ? -6.410 -5.139 -12.860 1.00 94.50 95 VAL A O 1
ATOM 708 N N . ALA A 1 96 ? -4.444 -5.812 -12.006 1.00 92.81 96 ALA A N 1
ATOM 709 C CA . ALA A 1 96 ? -4.982 -6.433 -10.802 1.00 92.81 96 ALA A CA 1
ATOM 710 C C . ALA A 1 96 ? -4.021 -6.243 -9.631 1.00 92.81 96 ALA A C 1
ATOM 712 O O . ALA A 1 96 ? -2.850 -5.938 -9.837 1.00 92.81 96 ALA A O 1
ATOM 713 N N . ASP A 1 97 ? -4.527 -6.432 -8.415 1.00 89.81 97 ASP A N 1
ATOM 714 C CA . ASP A 1 97 ? -3.729 -6.297 -7.203 1.00 89.81 97 ASP A CA 1
ATOM 715 C C . ASP A 1 97 ? -2.481 -7.202 -7.203 1.00 89.81 97 ASP A C 1
ATOM 717 O O . ASP A 1 97 ? -2.533 -8.368 -7.606 1.00 89.81 97 ASP A O 1
ATOM 721 N N . GLY A 1 98 ? -1.356 -6.645 -6.752 1.00 91.69 98 GLY A N 1
ATOM 722 C CA . GLY A 1 98 ? -0.084 -7.344 -6.619 1.00 91.69 98 GLY A CA 1
ATOM 723 C C . GLY A 1 98 ? 1.120 -6.480 -6.988 1.00 91.69 98 GLY A C 1
ATOM 724 O O . GLY A 1 98 ? 1.037 -5.261 -7.125 1.00 91.69 98 GLY A O 1
ATOM 725 N N . THR A 1 99 ? 2.269 -7.126 -7.184 1.00 94.94 99 THR A N 1
ATOM 726 C CA . THR A 1 99 ? 3.504 -6.458 -7.617 1.00 94.94 99 THR A CA 1
ATOM 727 C C . THR A 1 99 ? 3.969 -7.001 -8.965 1.00 94.94 99 THR A C 1
ATOM 729 O O . THR A 1 99 ? 3.972 -8.214 -9.203 1.00 94.94 99 THR A O 1
ATOM 732 N N . ALA A 1 100 ? 4.398 -6.087 -9.831 1.00 97.44 100 ALA A N 1
ATOM 733 C CA . ALA A 1 100 ? 5.079 -6.373 -11.082 1.00 97.44 100 ALA A CA 1
ATOM 734 C C . ALA A 1 100 ? 6.425 -5.638 -11.131 1.00 97.44 100 ALA A C 1
ATOM 736 O O . ALA A 1 100 ? 6.562 -4.511 -10.652 1.00 97.44 100 ALA A O 1
ATOM 737 N N . THR A 1 101 ? 7.420 -6.270 -11.739 1.00 98.12 101 THR A N 1
ATOM 738 C CA . THR A 1 101 ? 8.708 -5.657 -12.057 1.00 98.12 101 THR A CA 1
ATOM 739 C C . THR A 1 101 ? 8.677 -5.196 -13.504 1.00 98.12 101 THR A C 1
ATOM 741 O O . THR A 1 101 ? 8.515 -6.011 -14.415 1.00 98.12 101 THR A O 1
ATOM 744 N N . ILE A 1 102 ? 8.848 -3.891 -13.701 1.00 98.12 102 ILE A N 1
ATOM 745 C CA . ILE A 1 102 ? 8.959 -3.253 -15.009 1.00 98.12 102 ILE A CA 1
ATOM 746 C C . ILE A 1 102 ? 10.440 -3.160 -15.366 1.00 98.12 102 ILE A C 1
ATOM 748 O O . ILE A 1 102 ? 11.222 -2.585 -14.615 1.00 98.12 102 ILE A O 1
ATOM 752 N N . THR A 1 103 ? 10.838 -3.730 -16.499 1.00 97.50 103 THR A N 1
ATOM 753 C CA . THR A 1 103 ? 12.235 -3.789 -16.950 1.00 97.50 103 THR A CA 1
ATOM 754 C C . THR A 1 103 ? 12.399 -3.014 -18.247 1.00 97.50 103 THR A C 1
ATOM 756 O O . THR A 1 103 ? 11.625 -3.215 -19.181 1.00 97.50 103 THR A O 1
ATOM 759 N N . ALA A 1 104 ? 13.430 -2.174 -18.319 1.00 97.44 104 ALA A N 1
ATOM 760 C CA . ALA A 1 104 ? 13.896 -1.554 -19.555 1.00 97.44 104 ALA A CA 1
ATOM 761 C C . ALA A 1 104 ? 15.177 -2.256 -20.008 1.00 97.44 104 ALA A C 1
ATOM 763 O O . ALA A 1 104 ? 16.085 -2.447 -19.203 1.00 97.44 104 ALA A O 1
ATOM 764 N N . THR A 1 105 ? 15.259 -2.638 -21.283 1.00 96.88 105 THR A N 1
ATOM 765 C CA . THR A 1 105 ? 16.437 -3.300 -21.863 1.00 96.88 105 THR A CA 1
ATOM 766 C C . THR A 1 105 ? 16.880 -2.614 -23.150 1.00 96.88 105 THR A C 1
ATOM 768 O O . THR A 1 105 ? 16.070 -2.398 -24.051 1.00 96.88 105 THR A O 1
ATOM 771 N N . LEU A 1 106 ? 18.175 -2.326 -23.283 1.00 96.81 106 LEU A N 1
ATOM 772 C CA . LEU A 1 106 ? 18.783 -1.874 -24.535 1.00 96.81 106 LEU A CA 1
ATOM 773 C C . LEU A 1 106 ? 20.182 -2.468 -24.685 1.00 96.81 106 LEU A C 1
ATOM 775 O O . LEU A 1 106 ? 20.995 -2.390 -23.773 1.00 96.81 106 LEU A O 1
ATOM 779 N N . ALA A 1 107 ? 20.457 -3.073 -25.844 1.00 94.00 107 ALA A N 1
ATOM 780 C CA . ALA A 1 107 ? 21.750 -3.696 -26.154 1.00 94.00 107 ALA A CA 1
ATOM 781 C C . ALA A 1 107 ? 22.244 -4.709 -25.090 1.00 94.00 107 ALA A C 1
ATOM 783 O O . ALA A 1 107 ? 23.443 -4.877 -24.895 1.00 94.00 107 ALA A O 1
ATOM 784 N N . GLY A 1 108 ? 21.320 -5.393 -24.403 1.00 94.44 108 GLY A N 1
ATOM 785 C CA . GLY A 1 108 ? 21.631 -6.356 -23.339 1.00 94.44 108 GLY A CA 1
ATOM 786 C C . GLY A 1 108 ? 21.880 -5.739 -21.957 1.00 94.44 108 GLY A C 1
ATOM 787 O O . GLY A 1 108 ? 22.032 -6.487 -20.998 1.00 94.44 108 GLY A O 1
ATOM 788 N N . ILE A 1 109 ? 21.879 -4.408 -21.839 1.00 97.88 109 ILE A N 1
ATOM 789 C CA . ILE A 1 109 ? 21.906 -3.687 -20.563 1.00 97.88 109 ILE A CA 1
ATOM 790 C C . ILE A 1 109 ? 20.469 -3.510 -20.091 1.00 97.88 109 ILE A C 1
ATOM 792 O O . ILE A 1 109 ? 19.606 -3.108 -20.876 1.00 97.88 109 ILE A O 1
ATOM 796 N N . ASN A 1 110 ? 20.218 -3.803 -18.819 1.00 97.12 110 ASN A N 1
ATOM 797 C CA . ASN A 1 110 ? 18.898 -3.709 -18.220 1.00 97.12 110 ASN A CA 1
ATOM 798 C C . ASN A 1 110 ? 18.919 -2.964 -16.884 1.00 97.12 110 ASN A C 1
ATOM 800 O O . ASN A 1 110 ? 19.903 -3.006 -16.151 1.00 97.12 110 ASN A O 1
ATOM 804 N N . ASP A 1 111 ? 17.791 -2.341 -16.568 1.00 98.38 111 ASP A N 1
ATOM 805 C CA . ASP A 1 111 ? 17.450 -1.842 -15.236 1.00 98.38 111 ASP A CA 1
ATOM 806 C C . ASP A 1 111 ? 15.965 -2.135 -14.958 1.00 98.38 111 ASP A C 1
ATOM 808 O O . ASP A 1 111 ? 15.229 -2.539 -15.870 1.00 98.38 111 ASP A O 1
ATOM 812 N N . TRP A 1 112 ? 15.515 -2.002 -13.710 1.00 97.69 112 TRP A N 1
ATOM 813 C CA . TRP A 1 112 ? 14.140 -2.316 -13.328 1.00 97.69 112 TRP A CA 1
ATOM 814 C C . TRP A 1 112 ? 13.547 -1.366 -12.285 1.00 97.69 112 TRP A C 1
ATOM 816 O O . TRP A 1 112 ? 14.240 -0.793 -11.452 1.00 97.69 112 TRP A O 1
ATOM 826 N N . ALA A 1 113 ? 12.219 -1.276 -12.293 1.00 98.12 113 ALA A N 1
ATOM 827 C CA . ALA A 1 113 ? 11.423 -0.597 -11.283 1.00 98.12 113 ALA A CA 1
ATOM 828 C C . ALA A 1 113 ? 10.301 -1.507 -10.769 1.00 98.12 113 ALA A C 1
ATOM 830 O O . ALA A 1 113 ? 9.783 -2.354 -11.501 1.00 98.12 113 ALA A O 1
ATOM 831 N N . ALA A 1 114 ? 9.913 -1.332 -9.506 1.00 98.00 114 ALA A N 1
ATOM 832 C CA . ALA A 1 114 ? 8.760 -2.028 -8.941 1.00 98.00 114 ALA A CA 1
ATOM 833 C C . ALA A 1 114 ? 7.482 -1.209 -9.158 1.00 98.00 114 ALA A C 1
ATOM 835 O O . ALA A 1 114 ? 7.414 -0.038 -8.778 1.00 98.00 114 ALA A O 1
ATOM 836 N N . LEU A 1 115 ? 6.455 -1.840 -9.720 1.00 97.00 115 LEU A N 1
ATOM 837 C CA . LEU A 1 115 ? 5.105 -1.301 -9.793 1.00 97.00 115 LEU A CA 1
ATOM 838 C C . LEU A 1 115 ? 4.188 -2.135 -8.900 1.00 97.00 115 LEU A C 1
ATOM 840 O O . LEU A 1 115 ? 3.914 -3.301 -9.187 1.00 97.00 115 LEU A O 1
ATOM 844 N N . ASN A 1 116 ? 3.714 -1.528 -7.818 1.00 94.38 116 ASN A N 1
ATOM 845 C CA . ASN A 1 116 ? 2.686 -2.106 -6.965 1.00 94.38 116 ASN A CA 1
ATOM 846 C C . ASN A 1 116 ? 1.323 -1.645 -7.473 1.00 94.38 116 ASN A C 1
ATOM 848 O O . ASN A 1 116 ? 1.072 -0.446 -7.609 1.00 94.38 116 ASN A O 1
ATOM 852 N N . VAL A 1 117 ? 0.445 -2.593 -7.752 1.00 93.69 117 VAL A N 1
ATOM 853 C CA . VAL A 1 117 ? -0.934 -2.324 -8.130 1.00 93.69 117 VAL A CA 1
ATOM 854 C C . VAL A 1 117 ? -1.796 -2.656 -6.927 1.00 93.69 117 VAL A C 1
ATOM 856 O O . VAL A 1 117 ? -1.757 -3.777 -6.436 1.00 93.69 117 VAL A O 1
ATOM 859 N N . ALA A 1 118 ? -2.531 -1.668 -6.435 1.00 90.62 118 ALA A N 1
ATOM 860 C CA . ALA A 1 118 ? -3.472 -1.824 -5.338 1.00 90.62 118 ALA A CA 1
ATOM 861 C C . ALA A 1 118 ? -4.869 -2.129 -5.882 1.00 90.62 118 ALA A C 1
ATOM 863 O O . ALA A 1 118 ? -5.290 -1.550 -6.893 1.00 90.62 118 ALA A O 1
ATOM 864 N N . GLN A 1 119 ? -5.625 -2.969 -5.180 1.00 87.56 119 GLN A N 1
ATOM 865 C CA . GLN A 1 119 ? -7.052 -3.130 -5.450 1.00 87.56 119 GLN A CA 1
ATOM 866 C C . GLN A 1 119 ? -7.781 -1.778 -5.327 1.00 87.56 119 GLN A C 1
ATOM 868 O O . GLN A 1 119 ? -7.579 -1.044 -4.359 1.00 87.56 119 GLN A O 1
ATOM 873 N N . LEU A 1 120 ? -8.672 -1.466 -6.275 1.00 89.00 120 LEU A N 1
ATOM 874 C CA . LEU A 1 120 ? -9.676 -0.417 -6.078 1.00 89.00 120 LEU A CA 1
ATOM 875 C C . LEU A 1 120 ? -10.797 -0.960 -5.199 1.00 89.00 120 LEU A C 1
ATOM 877 O O . LEU A 1 120 ? -11.516 -1.871 -5.603 1.00 89.00 120 LEU A O 1
ATOM 881 N N . ALA A 1 121 ? -10.923 -0.406 -4.000 1.00 87.69 121 ALA A N 1
ATOM 882 C CA . ALA A 1 121 ? -11.874 -0.869 -3.009 1.00 87.69 121 ALA A CA 1
ATOM 883 C C . ALA A 1 121 ? -13.309 -0.455 -3.363 1.00 87.69 121 ALA A C 1
ATOM 885 O O . ALA A 1 121 ? -13.590 0.704 -3.676 1.00 87.69 121 ALA A O 1
ATOM 886 N N . THR A 1 122 ? -14.227 -1.408 -3.248 1.00 88.25 122 THR A N 1
ATOM 887 C CA . THR A 1 122 ? -15.672 -1.244 -3.418 1.00 88.25 122 THR A CA 1
ATOM 888 C C . THR A 1 122 ? -16.427 -1.766 -2.193 1.00 88.25 122 THR A C 1
ATOM 890 O O . THR A 1 122 ? -15.903 -2.546 -1.398 1.00 88.25 122 THR A O 1
ATOM 893 N N . CYS A 1 123 ? -17.665 -1.307 -1.987 1.00 86.00 123 CYS A N 1
ATOM 894 C CA . CYS A 1 123 ? -18.439 -1.681 -0.804 1.00 86.00 123 CYS A CA 1
ATOM 895 C C . CYS A 1 123 ? -18.660 -3.201 -0.746 1.00 86.00 123 CYS A C 1
ATOM 897 O O . CYS A 1 123 ? -19.212 -3.785 -1.675 1.00 86.00 123 CYS A O 1
ATOM 899 N N . GLY A 1 124 ? -18.313 -3.821 0.381 1.00 84.62 124 GLY A N 1
ATOM 900 C CA . GLY A 1 124 ? -18.448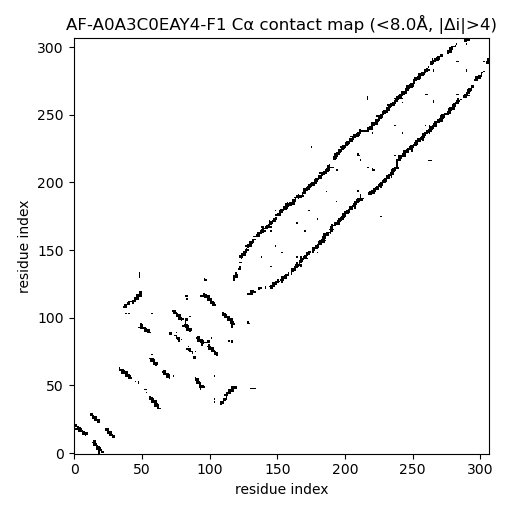 -5.261 0.609 1.00 84.62 124 GLY A CA 1
ATOM 901 C C . GLY A 1 124 ? -17.187 -6.067 0.296 1.00 84.62 124 GLY A C 1
ATOM 902 O O . GLY A 1 124 ? -17.195 -7.283 0.498 1.00 84.62 124 GLY A O 1
ATOM 903 N N . ASP A 1 125 ? -16.109 -5.420 -0.152 1.00 88.25 125 ASP A N 1
ATOM 904 C CA . ASP A 1 125 ? -14.870 -6.116 -0.471 1.00 88.25 125 ASP A CA 1
ATOM 905 C C . ASP A 1 125 ? -14.250 -6.808 0.748 1.00 88.25 125 ASP A C 1
ATOM 907 O O . ASP A 1 125 ? -14.226 -6.305 1.880 1.00 88.25 125 ASP A O 1
ATOM 911 N N . THR A 1 126 ? -13.699 -7.989 0.474 1.00 88.88 126 THR A N 1
ATOM 912 C CA . THR A 1 126 ? -12.799 -8.697 1.379 1.00 88.88 126 THR A CA 1
ATOM 913 C C . THR A 1 126 ? -11.371 -8.483 0.896 1.00 88.88 126 THR A C 1
ATOM 915 O O . THR A 1 126 ? -10.972 -9.015 -0.134 1.00 88.88 126 THR A O 1
ATOM 918 N N . LEU A 1 127 ? -10.620 -7.681 1.640 1.00 88.00 127 LEU A N 1
ATOM 919 C CA . LEU A 1 127 ? -9.276 -7.240 1.314 1.00 88.00 127 LEU A CA 1
ATOM 920 C C . LEU A 1 127 ? -8.250 -8.228 1.879 1.00 88.00 127 LEU A C 1
ATOM 922 O O . LEU A 1 127 ? -8.202 -8.484 3.087 1.00 88.00 127 LEU A O 1
ATOM 926 N N . THR A 1 128 ? -7.422 -8.777 0.997 1.00 87.12 128 THR A N 1
ATOM 927 C CA . THR A 1 128 ? -6.332 -9.713 1.330 1.00 87.12 128 THR A CA 1
ATOM 928 C C . THR A 1 128 ? -4.945 -9.085 1.205 1.00 87.12 128 THR A C 1
ATOM 930 O O . THR A 1 128 ? -3.948 -9.704 1.560 1.00 87.12 128 THR A O 1
ATOM 933 N N . THR A 1 129 ? -4.879 -7.868 0.679 1.00 85.88 129 THR A N 1
ATOM 934 C CA . THR A 1 129 ? -3.668 -7.157 0.249 1.00 85.88 1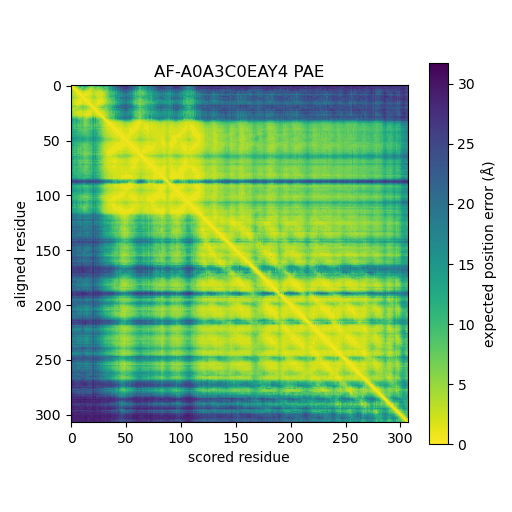29 THR A CA 1
ATOM 935 C C . THR A 1 129 ? -3.943 -5.648 0.246 1.00 85.88 129 THR A C 1
ATOM 937 O O . THR A 1 129 ? -4.963 -5.204 0.775 1.00 85.88 129 THR A O 1
ATOM 940 N N . HIS A 1 130 ? -3.032 -4.836 -0.299 1.00 86.75 130 HIS A N 1
ATOM 941 C CA . HIS A 1 130 ? -3.186 -3.386 -0.324 1.00 86.75 130 HIS A CA 1
ATOM 942 C C . HIS A 1 130 ? -4.385 -2.945 -1.175 1.00 86.75 130 HIS A C 1
ATOM 944 O O . HIS A 1 130 ? -4.516 -3.304 -2.340 1.00 86.75 130 HIS A O 1
ATOM 950 N N . ALA A 1 131 ? -5.231 -2.096 -0.603 1.00 88.25 131 ALA A N 1
ATOM 951 C CA . ALA A 1 131 ? -6.354 -1.499 -1.299 1.00 88.25 131 ALA A CA 1
ATOM 952 C C . ALA A 1 131 ? -6.314 0.024 -1.198 1.00 88.25 131 ALA A C 1
ATOM 954 O O . ALA A 1 131 ? -5.800 0.602 -0.234 1.00 88.25 131 ALA A O 1
ATOM 955 N N . THR A 1 132 ? -6.894 0.676 -2.195 1.00 89.00 132 THR A N 1
ATOM 956 C CA . THR A 1 132 ? -7.034 2.125 -2.243 1.00 89.00 132 THR A CA 1
ATOM 957 C C . THR A 1 132 ? -8.366 2.527 -2.863 1.00 89.00 132 THR A C 1
ATOM 959 O O . THR A 1 132 ? -9.126 1.694 -3.354 1.00 89.00 132 THR A O 1
ATOM 962 N N . LEU A 1 133 ? -8.661 3.816 -2.823 1.00 86.62 133 LEU A N 1
ATOM 963 C CA . LEU A 1 133 ? -9.840 4.420 -3.422 1.00 86.62 133 LEU A CA 1
ATOM 964 C C . LEU A 1 133 ? -9.411 5.346 -4.556 1.00 86.62 133 LEU A C 1
ATOM 966 O O . LEU A 1 133 ? -8.333 5.936 -4.518 1.00 86.62 133 LEU A O 1
ATOM 970 N N . SER A 1 134 ? -10.278 5.505 -5.550 1.00 84.75 134 SER A N 1
ATOM 971 C CA . SER A 1 134 ? -10.115 6.486 -6.632 1.00 84.75 134 SER A CA 1
ATOM 972 C C . SER A 1 134 ? -11.155 7.605 -6.600 1.00 84.75 134 SER A C 1
ATOM 974 O O . SER A 1 134 ? -11.053 8.551 -7.378 1.00 84.75 134 SER A O 1
ATOM 976 N N . ALA A 1 135 ? -12.153 7.494 -5.725 1.00 87.25 135 ALA A N 1
ATOM 977 C CA . ALA A 1 135 ? -13.218 8.462 -5.522 1.00 87.25 135 ALA A CA 1
ATOM 978 C C . ALA A 1 135 ? -13.896 8.216 -4.166 1.00 87.25 135 ALA A C 1
ATOM 980 O O . ALA A 1 135 ? -13.685 7.174 -3.537 1.00 87.25 135 ALA A O 1
ATOM 981 N N . ASP A 1 136 ? -14.751 9.157 -3.762 1.00 88.69 136 ASP A N 1
ATOM 982 C CA . ASP A 1 136 ? -15.684 8.957 -2.656 1.00 88.69 136 ASP A CA 1
ATOM 983 C C . ASP A 1 136 ? -16.535 7.701 -2.892 1.00 88.69 136 ASP A C 1
ATOM 985 O O . ASP A 1 136 ? -17.006 7.452 -4.007 1.00 88.69 136 ASP A O 1
ATOM 989 N N . LEU A 1 137 ? -16.751 6.918 -1.836 1.00 86.81 137 LEU A N 1
ATOM 990 C CA . LEU A 1 137 ? -17.469 5.653 -1.914 1.00 86.81 137 LEU A CA 1
ATOM 991 C C . LEU A 1 137 ? -18.800 5.715 -1.155 1.00 86.81 137 LEU A C 1
ATOM 993 O O . LEU A 1 137 ? -18.836 5.858 0.070 1.00 86.81 137 LEU A O 1
ATOM 997 N N . ASP A 1 138 ? -19.902 5.557 -1.889 1.00 86.44 138 ASP A N 1
ATOM 998 C CA . ASP A 1 138 ? -21.255 5.475 -1.336 1.00 86.44 138 ASP A CA 1
ATOM 999 C C . ASP A 1 138 ? -21.663 4.014 -1.084 1.00 86.44 138 ASP A C 1
ATOM 1001 O O . ASP A 1 138 ? -21.899 3.236 -2.007 1.00 86.44 138 ASP A O 1
ATOM 1005 N N . CYS A 1 139 ? -21.770 3.666 0.196 1.00 82.38 139 CYS A N 1
ATOM 1006 C CA . CYS A 1 139 ? -22.194 2.374 0.723 1.00 82.38 139 CYS A CA 1
ATOM 1007 C C . CYS A 1 139 ? -23.529 2.459 1.490 1.00 82.38 139 CYS A C 1
ATOM 1009 O O . CYS A 1 139 ? -23.788 1.642 2.374 1.00 82.38 139 CYS A O 1
ATOM 1011 N N . THR A 1 140 ? -24.395 3.430 1.180 1.00 79.31 140 THR A N 1
ATOM 1012 C CA . THR A 1 140 ? -25.724 3.617 1.808 1.00 79.31 140 THR A CA 1
ATOM 1013 C C . THR A 1 140 ? -26.620 2.370 1.788 1.00 79.31 140 THR A C 1
ATOM 1015 O O . THR A 1 140 ? -27.469 2.207 2.670 1.00 79.31 140 THR A O 1
ATOM 1018 N N . GLY A 1 141 ? -26.430 1.472 0.817 1.00 73.38 141 GLY A N 1
ATOM 1019 C CA . GLY A 1 141 ? -27.159 0.205 0.692 1.00 73.38 141 GLY A CA 1
ATOM 1020 C C . GLY A 1 141 ? -26.582 -0.976 1.485 1.00 73.38 141 GLY A C 1
ATOM 1021 O O . GLY A 1 141 ? -27.199 -2.041 1.513 1.00 73.38 141 GLY A O 1
ATOM 1022 N N . THR A 1 142 ? -25.419 -0.829 2.123 1.00 75.81 142 THR A N 1
ATOM 1023 C CA . THR A 1 142 ? -24.716 -1.942 2.775 1.00 75.81 142 THR A CA 1
ATOM 1024 C C . THR A 1 142 ? -25.253 -2.187 4.185 1.00 75.81 142 THR A C 1
ATOM 1026 O O . THR A 1 142 ? -25.085 -1.371 5.084 1.00 75.81 142 THR A O 1
ATOM 1029 N N . THR A 1 143 ? -25.864 -3.352 4.417 1.00 68.25 143 THR A N 1
ATOM 1030 C CA . THR A 1 143 ? -26.477 -3.719 5.712 1.00 68.25 143 THR A CA 1
ATOM 1031 C C . THR A 1 143 ? -25.516 -4.405 6.695 1.00 68.25 143 THR A C 1
ATOM 1033 O O . THR A 1 143 ? -25.933 -4.826 7.773 1.00 68.25 143 THR A O 1
ATOM 1036 N N . GLY A 1 144 ? -24.246 -4.576 6.315 1.00 72.75 144 GLY A N 1
ATOM 1037 C CA . GLY A 1 144 ? -23.226 -5.321 7.058 1.00 72.75 144 GLY A CA 1
ATOM 1038 C C . GLY A 1 144 ? -21.923 -4.540 7.218 1.00 72.75 144 GLY A C 1
ATOM 1039 O O . GLY A 1 144 ? -21.936 -3.324 7.391 1.00 72.75 144 GLY A O 1
ATOM 1040 N N . THR A 1 145 ? -20.790 -5.239 7.188 1.00 76.00 145 THR A N 1
ATOM 1041 C CA . THR A 1 145 ? -19.475 -4.590 7.211 1.00 76.00 145 THR A CA 1
ATOM 1042 C C . THR A 1 145 ? -19.135 -4.016 5.837 1.00 76.00 145 THR A C 1
ATOM 1044 O O . THR A 1 145 ? -19.327 -4.703 4.837 1.00 76.00 145 THR A O 1
ATOM 1047 N N . VAL A 1 146 ? -18.635 -2.777 5.779 1.00 77.88 146 VAL A N 1
ATOM 1048 C CA . VAL A 1 146 ? -18.252 -2.153 4.498 1.00 77.88 146 VAL A CA 1
ATOM 1049 C C . VAL A 1 146 ? -16.991 -2.797 3.913 1.00 77.88 146 VAL A C 1
ATOM 1051 O O . VAL A 1 146 ? -16.972 -3.072 2.720 1.00 77.88 146 VAL A O 1
ATOM 1054 N N . PHE A 1 147 ? -15.991 -3.109 4.744 1.00 82.19 147 PHE A N 1
ATOM 1055 C CA . PHE A 1 147 ? -14.794 -3.856 4.340 1.00 82.19 147 PHE A CA 1
ATOM 1056 C C . PHE A 1 147 ? -14.407 -4.925 5.351 1.00 82.19 147 PHE A C 1
ATOM 1058 O O . PHE A 1 147 ? -14.451 -4.698 6.563 1.00 82.19 147 PHE A O 1
ATOM 1065 N N . THR A 1 148 ? -13.942 -6.065 4.850 1.00 86.12 148 THR A N 1
ATOM 1066 C CA . THR A 1 148 ? -13.375 -7.132 5.681 1.00 86.12 148 THR A CA 1
ATOM 1067 C C . THR A 1 148 ? -11.905 -7.320 5.346 1.00 86.12 148 THR A C 1
ATOM 1069 O O . THR A 1 148 ? -11.567 -7.539 4.194 1.00 86.12 148 THR A O 1
ATOM 1072 N N . PHE A 1 149 ? -11.025 -7.285 6.340 1.00 86.75 149 PHE A N 1
ATOM 1073 C CA . PHE A 1 149 ? -9.642 -7.720 6.180 1.00 86.75 149 PHE A CA 1
ATOM 1074 C C . PHE A 1 149 ? -9.554 -9.224 6.426 1.00 86.75 149 PHE A C 1
ATOM 1076 O O . PHE A 1 149 ? -9.961 -9.702 7.486 1.00 86.75 149 PHE A O 1
ATOM 1083 N N . ALA A 1 150 ? -9.027 -9.968 5.455 1.00 86.06 150 ALA A N 1
ATOM 1084 C CA . ALA A 1 150 ? -8.894 -11.427 5.516 1.00 86.06 150 ALA A CA 1
ATOM 1085 C C . ALA A 1 150 ? -7.435 -11.913 5.522 1.00 86.06 150 ALA A C 1
ATOM 1087 O O . ALA A 1 150 ? -7.191 -13.113 5.407 1.00 86.06 150 ALA A O 1
ATOM 1088 N N . ALA A 1 151 ? -6.475 -10.995 5.647 1.00 86.31 151 ALA A N 1
ATOM 1089 C CA . ALA A 1 151 ? -5.056 -11.304 5.739 1.00 86.31 151 ALA A CA 1
ATOM 1090 C C . ALA A 1 151 ? -4.324 -10.330 6.673 1.00 86.31 151 ALA A C 1
ATOM 1092 O O . ALA A 1 151 ? -4.812 -9.235 6.974 1.00 86.31 151 ALA A O 1
ATOM 1093 N N . ASP A 1 152 ? -3.130 -10.738 7.098 1.00 88.81 152 ASP A N 1
ATOM 1094 C CA . ASP A 1 152 ? -2.169 -9.884 7.791 1.00 88.81 152 ASP A CA 1
ATOM 1095 C C . ASP A 1 152 ? -1.567 -8.842 6.838 1.00 88.81 152 ASP A C 1
ATOM 1097 O O . ASP A 1 152 ? -1.541 -9.020 5.622 1.00 88.81 152 ASP A O 1
ATOM 1101 N N . SER A 1 153 ? -1.042 -7.751 7.402 1.00 88.94 153 SER A N 1
ATOM 1102 C CA . SER A 1 153 ? -0.318 -6.704 6.663 1.00 88.94 153 SER A CA 1
ATOM 1103 C C . SER A 1 153 ? -1.116 -6.033 5.536 1.00 88.94 153 SER A C 1
ATOM 1105 O O . SER A 1 153 ? -0.537 -5.454 4.617 1.00 88.94 153 SER A O 1
ATOM 1107 N N . VAL A 1 154 ? -2.447 -6.061 5.614 1.00 88.69 154 VAL A N 1
ATOM 1108 C CA . VAL A 1 154 ? -3.307 -5.323 4.687 1.00 88.69 154 VAL A CA 1
ATOM 1109 C C . VAL A 1 154 ? -3.199 -3.825 4.949 1.00 88.69 154 VAL A C 1
ATOM 1111 O O . VAL A 1 154 ? -3.351 -3.375 6.081 1.00 88.69 154 VAL A O 1
ATOM 1114 N N . VAL A 1 155 ? -2.996 -3.035 3.899 1.00 89.19 155 VAL A N 1
ATOM 1115 C CA . VAL A 1 155 ? -3.030 -1.572 3.974 1.00 89.19 155 VAL A CA 1
ATOM 1116 C C . VAL A 1 155 ? -4.241 -1.076 3.198 1.00 89.19 155 VAL A C 1
ATOM 1118 O O . VAL A 1 155 ? -4.339 -1.345 2.007 1.00 89.19 155 VAL A O 1
ATOM 1121 N N . PHE A 1 156 ? -5.126 -0.322 3.839 1.00 88.75 156 PHE A N 1
ATOM 1122 C CA . PHE A 1 156 ? -6.210 0.387 3.174 1.00 88.75 156 PHE A CA 1
ATOM 1123 C C . PHE A 1 156 ? -5.972 1.893 3.256 1.00 88.75 156 PHE A C 1
ATOM 1125 O O . PHE A 1 156 ? -6.053 2.476 4.338 1.00 88.75 156 PHE A O 1
ATOM 1132 N N . ASP A 1 157 ? -5.631 2.502 2.122 1.00 88.50 157 ASP A N 1
ATOM 1133 C CA . ASP A 1 157 ? -5.354 3.936 2.019 1.00 88.50 157 ASP A CA 1
ATOM 1134 C C . ASP A 1 157 ? -6.470 4.635 1.243 1.00 88.50 157 ASP A C 1
ATOM 1136 O O . ASP A 1 157 ? -6.597 4.475 0.024 1.00 88.50 157 ASP A O 1
ATOM 1140 N N . GLY A 1 158 ? -7.283 5.408 1.959 1.00 84.00 158 GLY A N 1
ATOM 1141 C CA . GLY A 1 158 ? -8.403 6.125 1.371 1.00 84.00 158 GLY A CA 1
ATOM 1142 C C . GLY A 1 158 ? -8.020 7.397 0.634 1.00 84.00 158 GLY A C 1
ATOM 1143 O O . GLY A 1 158 ? -8.922 8.028 0.104 1.00 84.00 158 GLY A O 1
ATOM 1144 N N . GLN A 1 159 ? -6.743 7.801 0.587 1.00 86.25 159 GLN A N 1
ATOM 1145 C CA . GLN A 1 159 ? -6.275 8.999 -0.136 1.00 86.25 159 GLN A CA 1
ATOM 1146 C C . GLN A 1 159 ? -7.047 10.299 0.193 1.00 86.25 159 GLN A C 1
ATOM 1148 O O . GLN A 1 159 ? -7.068 11.243 -0.593 1.00 86.25 159 GLN A O 1
ATOM 1153 N N . GLY A 1 160 ? -7.690 10.364 1.360 1.00 86.00 160 GLY A N 1
ATOM 1154 C CA . GLY A 1 160 ? -8.541 11.470 1.801 1.00 86.00 160 GLY A CA 1
ATOM 1155 C C . GLY A 1 160 ? -9.979 11.440 1.271 1.00 86.00 160 GLY A C 1
ATOM 1156 O O . GLY A 1 160 ? -10.733 12.362 1.573 1.00 86.00 160 GLY A O 1
ATOM 1157 N N . TYR A 1 161 ? -10.372 10.416 0.511 1.00 88.75 161 TYR A N 1
ATOM 1158 C CA . TYR A 1 161 ? -11.736 10.274 0.011 1.00 88.75 161 TYR A CA 1
ATOM 1159 C C . TYR A 1 161 ? -12.728 9.966 1.130 1.00 88.75 161 TYR A C 1
ATOM 1161 O O . TYR A 1 161 ? -12.403 9.382 2.176 1.00 88.75 161 TYR A O 1
ATOM 1169 N N . LYS A 1 162 ? -13.970 10.369 0.871 1.00 85.56 162 LYS A N 1
ATOM 1170 C CA . LYS A 1 162 ? -15.085 10.231 1.787 1.00 85.56 162 LYS A CA 1
ATOM 1171 C C . LYS A 1 162 ? -15.841 8.937 1.554 1.00 85.56 162 LYS A C 1
ATOM 1173 O O . LYS A 1 162 ? -16.199 8.583 0.435 1.00 85.56 162 LYS A O 1
ATOM 1178 N N . PHE A 1 163 ? -16.174 8.271 2.646 1.00 80.38 163 PHE A N 1
ATOM 1179 C CA . PHE A 1 163 ? -17.136 7.185 2.657 1.00 80.38 163 PHE A CA 1
ATOM 1180 C C . PHE A 1 163 ? -18.497 7.702 3.093 1.00 80.38 163 PHE A C 1
ATOM 1182 O O . PHE A 1 163 ? -18.597 8.569 3.959 1.00 80.38 163 PHE A O 1
ATOM 1189 N N . LEU A 1 164 ? -19.559 7.133 2.532 1.00 77.25 164 LEU A N 1
ATOM 1190 C CA . LEU A 1 164 ? -20.930 7.383 2.955 1.00 77.25 164 LEU A CA 1
ATOM 1191 C C . LEU A 1 164 ? -21.627 6.052 3.236 1.00 77.25 164 LEU A C 1
ATOM 1193 O O . LEU A 1 164 ? -22.007 5.357 2.309 1.00 77.25 164 LEU A O 1
ATOM 1197 N N . ALA A 1 165 ? -21.811 5.676 4.503 1.00 69.31 165 ALA A N 1
ATOM 1198 C CA . ALA A 1 165 ? -22.366 4.361 4.858 1.00 69.31 165 ALA A CA 1
ATOM 1199 C C . ALA A 1 165 ? -23.468 4.381 5.947 1.00 69.31 165 ALA A C 1
ATOM 1201 O O . ALA A 1 165 ? -23.429 3.502 6.805 1.00 69.31 165 ALA A O 1
ATOM 1202 N N . PRO A 1 166 ? -24.442 5.332 5.948 1.00 63.25 166 PRO A N 1
ATOM 1203 C CA . PRO A 1 166 ? -25.338 5.705 7.076 1.00 63.25 166 PRO A CA 1
ATOM 1204 C C . PRO A 1 166 ? -26.016 4.557 7.841 1.00 63.25 166 PRO A C 1
ATOM 1206 O O . PRO A 1 166 ? -26.405 4.725 8.998 1.00 63.25 166 PRO A O 1
ATOM 1209 N N . SER A 1 167 ? -26.197 3.412 7.190 1.00 58.03 167 SER A N 1
ATOM 1210 C CA . SER A 1 167 ? -26.896 2.220 7.670 1.00 58.03 167 SER A CA 1
ATOM 1211 C C . SER A 1 167 ? -25.964 1.082 8.119 1.00 58.03 167 SER A C 1
ATOM 1213 O O . SER A 1 167 ? -26.441 0.122 8.728 1.00 58.03 167 SER A O 1
ATOM 1215 N N . ALA A 1 168 ? -24.655 1.170 7.859 1.00 56.62 168 ALA A N 1
ATOM 1216 C CA . ALA A 1 168 ? -23.698 0.112 8.155 1.00 56.62 168 ALA A CA 1
ATOM 1217 C C . ALA A 1 168 ? -23.366 0.076 9.661 1.00 56.62 168 ALA A C 1
ATOM 1219 O O . ALA A 1 168 ? -22.899 1.068 10.223 1.00 56.62 168 ALA A O 1
ATOM 1220 N N . PRO A 1 169 ? -23.549 -1.059 10.359 1.00 56.16 169 PRO A N 1
ATOM 1221 C CA . PRO A 1 169 ? -23.228 -1.162 11.784 1.00 56.16 169 PRO A CA 1
ATOM 1222 C C . PRO A 1 169 ? -21.718 -1.135 12.066 1.00 56.16 169 PRO A C 1
ATOM 1224 O O . PRO A 1 169 ? -21.326 -0.923 13.221 1.00 56.16 169 PRO A O 1
ATOM 1227 N N . LEU A 1 170 ? -20.888 -1.379 11.040 1.00 58.19 170 LEU A N 1
ATOM 1228 C CA . LEU A 1 170 ? -19.435 -1.428 11.135 1.00 58.19 170 LEU A CA 1
ATOM 1229 C C . LEU A 1 170 ? -18.751 -1.101 9.798 1.00 58.19 170 LEU A C 1
ATOM 1231 O O . LEU A 1 170 ? -19.025 -1.755 8.798 1.00 58.19 170 LEU A O 1
ATOM 1235 N N . MET A 1 171 ? -17.813 -0.152 9.767 1.00 59.56 171 MET A N 1
ATOM 1236 C CA . MET A 1 171 ? -17.140 0.201 8.505 1.00 59.56 171 MET A CA 1
ATOM 1237 C C . MET A 1 171 ? -15.993 -0.736 8.136 1.00 59.56 171 MET A C 1
ATOM 1239 O O . MET A 1 171 ? -15.794 -1.039 6.966 1.00 59.56 171 MET A O 1
ATOM 1243 N N . VAL A 1 172 ? -15.268 -1.257 9.119 1.00 65.06 172 VAL A N 1
ATOM 1244 C CA . VAL A 1 172 ? -14.131 -2.144 8.871 1.00 65.06 172 VAL A CA 1
ATOM 1245 C C . VAL A 1 172 ? -14.126 -3.247 9.915 1.00 65.06 172 VAL A C 1
ATOM 1247 O O . VAL A 1 172 ? -14.288 -2.958 11.100 1.00 65.06 172 VAL A O 1
ATOM 1250 N N . SER A 1 173 ? -13.946 -4.493 9.475 1.00 72.62 173 SER A N 1
ATOM 1251 C CA . SER A 1 173 ? -13.699 -5.641 10.344 1.00 72.62 173 SER A CA 1
ATOM 1252 C C . SER A 1 173 ? -12.349 -6.265 10.010 1.00 72.62 173 SER A C 1
ATOM 1254 O O . SER A 1 173 ? -12.116 -6.689 8.883 1.00 72.62 173 SER A O 1
ATOM 1256 N N . SER A 1 174 ? -11.470 -6.340 11.005 1.00 74.06 174 SER A N 1
ATOM 1257 C CA . SER A 1 174 ? -10.360 -7.295 11.036 1.00 74.06 174 SER A CA 1
ATOM 1258 C C . SER A 1 174 ? -10.648 -8.281 12.158 1.00 74.06 174 SER A C 1
ATOM 1260 O O . SER A 1 174 ? -11.023 -7.833 13.246 1.00 74.06 174 SER A O 1
ATOM 1262 N N . ILE A 1 175 ? -10.507 -9.583 11.902 1.00 78.50 175 ILE A N 1
ATOM 1263 C CA . ILE A 1 175 ? -10.643 -10.632 12.918 1.00 78.50 175 ILE A CA 1
ATOM 1264 C C . ILE A 1 175 ? -9.358 -11.451 12.936 1.00 78.50 175 ILE A C 1
ATOM 1266 O O . ILE A 1 175 ? -9.100 -12.231 12.028 1.00 78.50 175 ILE A O 1
ATOM 1270 N N . GLY A 1 176 ? -8.557 -11.277 13.985 1.00 81.00 176 GLY A N 1
ATOM 1271 C CA . GLY A 1 176 ? -7.335 -12.052 14.205 1.00 81.00 176 GLY A CA 1
ATOM 1272 C C . GLY A 1 176 ? -6.122 -11.606 13.386 1.00 81.00 176 GLY A C 1
ATOM 1273 O O . GLY A 1 176 ? -5.017 -12.026 13.725 1.00 81.00 176 GLY A O 1
ATOM 1274 N N . ASN A 1 177 ? -6.294 -10.733 12.387 1.00 84.56 177 ASN A N 1
ATOM 1275 C CA . ASN A 1 177 ? -5.180 -10.295 11.549 1.00 84.56 177 ASN A CA 1
ATOM 1276 C C . ASN A 1 177 ? -4.289 -9.263 12.248 1.00 84.56 177 ASN A C 1
ATOM 1278 O O . ASN A 1 177 ? -4.758 -8.403 13.000 1.00 84.56 177 ASN A O 1
ATOM 1282 N N . SER A 1 178 ? -2.999 -9.330 11.947 1.00 90.00 178 SER A N 1
ATOM 1283 C CA . SER A 1 178 ? -1.943 -8.470 12.467 1.00 90.00 178 SER A CA 1
ATOM 1284 C C . SER A 1 178 ? -1.369 -7.552 11.388 1.00 90.00 178 SER A C 1
ATOM 1286 O O . SER A 1 178 ? -1.316 -7.900 10.212 1.00 90.00 178 SER A O 1
ATOM 1288 N N . GLY A 1 179 ? -0.894 -6.371 11.782 1.00 89.62 179 GLY A N 1
ATOM 1289 C CA . GLY A 1 179 ? -0.241 -5.427 10.869 1.00 89.62 179 GLY A CA 1
ATOM 1290 C C . GLY A 1 179 ? -1.177 -4.719 9.885 1.00 89.62 179 GLY A C 1
ATOM 1291 O O . GLY A 1 179 ? -0.698 -4.142 8.911 1.00 89.62 179 GLY A O 1
ATOM 1292 N N . VAL A 1 180 ? -2.493 -4.750 10.107 1.00 90.69 180 VAL A N 1
ATOM 1293 C CA . VAL A 1 180 ? -3.454 -4.030 9.265 1.00 90.69 180 VAL A CA 1
ATOM 1294 C C . VAL A 1 180 ? -3.271 -2.525 9.445 1.00 90.69 180 VAL A C 1
ATOM 1296 O O . VAL A 1 180 ? -3.233 -2.041 10.574 1.00 90.69 180 VAL A O 1
ATOM 1299 N N . SER A 1 181 ? -3.203 -1.774 8.350 1.00 92.19 181 SER A N 1
ATOM 1300 C CA . SER A 1 181 ? -3.109 -0.314 8.350 1.00 92.19 181 SER A CA 1
ATOM 1301 C C . SER A 1 181 ? -4.322 0.312 7.678 1.00 92.19 181 SER A C 1
ATOM 1303 O O . SER A 1 181 ? -4.680 -0.063 6.569 1.00 92.19 181 SER A O 1
ATOM 1305 N N . ILE A 1 182 ? -4.935 1.289 8.335 1.00 91.06 182 ILE A N 1
ATOM 1306 C CA . ILE A 1 182 ? -6.081 2.045 7.836 1.00 91.06 182 ILE A CA 1
ATOM 1307 C C . ILE A 1 182 ? -5.686 3.519 7.829 1.00 91.06 182 ILE A C 1
ATOM 1309 O O . ILE A 1 182 ? -5.434 4.095 8.892 1.00 91.06 182 ILE A O 1
ATOM 1313 N N . LEU A 1 183 ? -5.583 4.105 6.638 1.00 93.12 183 LEU A N 1
ATOM 1314 C CA . LEU A 1 183 ? -4.897 5.373 6.407 1.00 93.12 183 LEU A CA 1
ATOM 1315 C C . LEU A 1 183 ? -5.768 6.351 5.614 1.00 93.12 183 LEU A C 1
ATOM 1317 O O . LEU A 1 183 ? -6.463 5.944 4.689 1.00 93.12 183 LEU A O 1
ATOM 1321 N N . ASN A 1 184 ? -5.678 7.643 5.946 1.00 92.62 184 ASN A N 1
ATOM 1322 C CA . ASN A 1 184 ? -6.176 8.760 5.129 1.00 92.62 184 ASN A CA 1
ATOM 1323 C C . ASN A 1 184 ? -7.641 8.600 4.678 1.00 92.62 184 ASN A C 1
ATOM 1325 O O . ASN A 1 184 ? -7.926 8.623 3.485 1.00 92.62 184 ASN A O 1
ATOM 1329 N N . MET A 1 185 ? -8.583 8.409 5.603 1.00 87.75 185 MET A N 1
ATOM 1330 C CA . MET A 1 185 ? -10.000 8.217 5.246 1.00 87.75 185 MET A CA 1
ATOM 1331 C C . MET A 1 185 ? -10.900 9.229 5.944 1.00 87.75 185 MET A C 1
ATOM 1333 O O . MET A 1 185 ? -10.722 9.489 7.136 1.00 87.75 185 MET A O 1
ATOM 1337 N N . ASP A 1 186 ? -11.915 9.727 5.237 1.00 89.50 186 ASP A N 1
ATOM 1338 C CA . ASP A 1 186 ? -13.035 10.446 5.845 1.00 89.50 186 ASP A CA 1
ATOM 1339 C C . ASP A 1 186 ? -14.244 9.509 5.974 1.00 89.50 186 ASP A C 1
ATOM 1341 O O . ASP A 1 186 ? -14.922 9.172 5.008 1.00 89.50 186 ASP A O 1
ATOM 1345 N N . LEU A 1 187 ? -14.512 9.077 7.201 1.00 84.75 187 LEU A N 1
ATOM 1346 C CA . LEU A 1 187 ? -15.655 8.261 7.591 1.00 84.75 187 LEU A CA 1
ATOM 1347 C C . LEU A 1 187 ? -16.723 9.090 8.330 1.00 84.75 187 LEU A C 1
ATOM 1349 O O . LEU A 1 187 ? -17.523 8.543 9.100 1.00 84.75 187 LEU A O 1
ATOM 1353 N N . SER A 1 188 ? -16.745 10.411 8.153 1.00 83.38 188 SER A N 1
ATOM 1354 C CA . SER A 1 188 ? -17.657 11.302 8.866 1.00 83.38 188 SER A CA 1
ATOM 1355 C C . SER A 1 188 ? -19.117 11.177 8.407 1.00 83.38 188 SER A C 1
ATOM 1357 O O . SER A 1 188 ? -19.436 11.085 7.223 1.00 83.38 188 SER A O 1
ATOM 1359 N N . GLY A 1 189 ? -20.053 11.217 9.362 1.00 76.25 189 GLY A N 1
ATOM 1360 C CA . GLY A 1 189 ? -21.498 11.237 9.084 1.00 76.25 189 GLY A CA 1
ATOM 1361 C C . GLY A 1 189 ? -22.101 9.901 8.627 1.00 76.25 189 GLY A C 1
ATOM 1362 O O . GLY A 1 189 ? -23.240 9.875 8.168 1.00 76.25 189 GLY A O 1
ATOM 1363 N N . THR A 1 190 ? -21.358 8.802 8.759 1.00 63.84 190 THR A N 1
ATOM 1364 C CA . THR A 1 190 ? -21.651 7.533 8.083 1.00 63.84 190 THR A CA 1
ATOM 1365 C C . THR A 1 190 ? -22.277 6.439 8.930 1.00 63.84 190 THR A C 1
ATOM 1367 O O . THR A 1 190 ? -22.785 5.528 8.333 1.00 63.84 190 THR A O 1
ATOM 1370 N N . ALA A 1 191 ? -22.260 6.419 10.263 1.00 65.75 191 ALA A N 1
ATOM 1371 C CA . ALA A 1 191 ? -22.844 5.292 11.016 1.00 65.75 191 ALA A CA 1
ATOM 1372 C C . ALA A 1 191 ? -22.871 5.560 12.521 1.00 65.75 191 ALA A C 1
ATOM 1374 O O . ALA A 1 191 ? -22.125 6.407 13.026 1.00 65.75 191 ALA A O 1
ATOM 1375 N N . SER A 1 192 ? -23.669 4.784 13.266 1.00 67.88 192 SER A N 1
ATOM 1376 C CA . SER A 1 192 ? -23.642 4.814 14.733 1.00 67.88 192 SER A CA 1
ATOM 1377 C C . SER A 1 192 ? -22.267 4.429 15.295 1.00 67.88 192 SER A C 1
ATOM 1379 O O . SER A 1 192 ? -21.846 5.029 16.275 1.00 67.88 192 SER A O 1
ATOM 1381 N N . ASN A 1 193 ? -21.528 3.517 14.660 1.00 78.81 193 ASN A N 1
ATOM 1382 C CA . ASN A 1 193 ? -20.157 3.154 15.040 1.00 78.81 193 ASN A CA 1
ATOM 1383 C C . ASN A 1 193 ? -19.175 3.521 13.924 1.00 78.81 193 ASN A C 1
ATOM 1385 O O . ASN A 1 193 ? -19.533 3.462 12.754 1.00 78.81 193 ASN A O 1
ATOM 1389 N N . GLY A 1 194 ? -17.943 3.882 14.275 1.00 79.88 194 GLY A N 1
ATOM 1390 C CA . GLY A 1 194 ? -16.881 4.142 13.312 1.00 79.88 194 GLY A CA 1
ATOM 1391 C C . GLY A 1 194 ? -16.200 2.850 12.847 1.00 79.88 194 GLY A C 1
ATOM 1392 O O . GLY A 1 194 ? -16.685 2.149 11.961 1.00 79.88 194 GLY A O 1
ATOM 1393 N N . LEU A 1 195 ? -15.064 2.524 13.454 1.00 87.88 195 LEU A N 1
ATOM 1394 C CA . LEU A 1 195 ? -14.137 1.477 13.017 1.00 87.88 195 LEU A CA 1
ATOM 1395 C C . LEU A 1 195 ? -13.912 0.440 14.118 1.00 87.88 195 LEU A C 1
ATOM 1397 O O . LEU A 1 195 ? -13.814 0.814 15.283 1.00 87.88 195 LEU A O 1
ATOM 1401 N N . LYS A 1 196 ? -13.791 -0.850 13.778 1.00 88.25 196 LYS A N 1
ATOM 1402 C CA . LYS A 1 196 ? -13.498 -1.920 14.745 1.00 88.25 196 LYS A CA 1
ATOM 1403 C C . LYS A 1 196 ? -12.346 -2.797 14.274 1.00 88.25 196 LYS A C 1
ATOM 1405 O O . LYS A 1 196 ? -12.340 -3.295 13.155 1.00 88.25 196 LYS A O 1
ATOM 1410 N N . ILE A 1 197 ? -11.415 -3.060 15.177 1.00 87.75 197 ILE A N 1
ATOM 1411 C CA . ILE A 1 197 ? -10.339 -4.035 15.001 1.00 87.75 197 ILE A CA 1
ATOM 1412 C C . ILE A 1 197 ? -10.507 -5.083 16.096 1.00 87.75 197 ILE A C 1
ATOM 1414 O O . ILE A 1 197 ? -10.475 -4.742 17.281 1.00 87.75 197 ILE A O 1
ATOM 1418 N N . SER A 1 198 ? -10.725 -6.340 15.704 1.00 87.19 198 SER A N 1
ATOM 1419 C CA . SER A 1 198 ? -10.921 -7.460 16.623 1.00 87.19 198 SER A CA 1
ATOM 1420 C C . SER A 1 198 ? -9.783 -8.475 16.479 1.00 87.19 198 SER A C 1
ATOM 1422 O O . SER A 1 198 ? -9.490 -8.944 15.385 1.00 87.19 198 SER A O 1
ATOM 1424 N N . GLY A 1 199 ? -9.119 -8.843 17.570 1.00 83.25 199 GLY A N 1
ATOM 1425 C CA . GLY A 1 199 ? -7.987 -9.769 17.514 1.00 83.25 199 GLY A CA 1
ATOM 1426 C C . GLY A 1 199 ? -6.725 -9.187 16.861 1.00 83.25 199 GLY A C 1
ATOM 1427 O O . GLY A 1 199 ? -6.682 -8.035 16.429 1.00 83.25 199 GLY A O 1
ATOM 1428 N N . GLY A 1 200 ? -5.680 -10.014 16.800 1.00 86.31 200 GLY A N 1
ATOM 1429 C CA . GLY A 1 200 ? -4.418 -9.673 16.146 1.00 86.31 200 GLY A CA 1
ATOM 1430 C C . GLY A 1 200 ? -3.571 -8.636 16.888 1.00 86.31 200 GLY A C 1
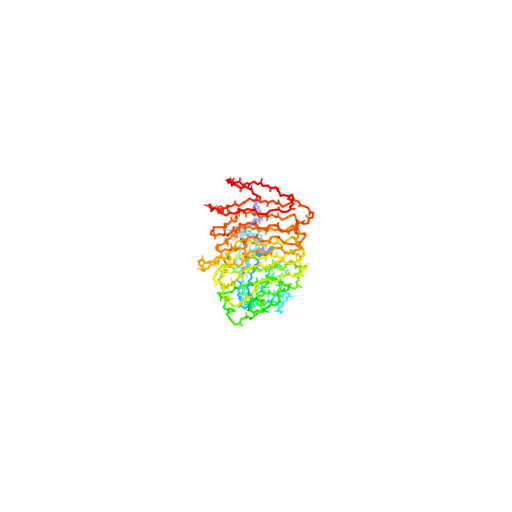ATOM 1431 O O . GLY A 1 200 ? -3.851 -8.253 18.033 1.00 86.31 200 GLY A O 1
ATOM 1432 N N . SER A 1 201 ? -2.479 -8.214 16.249 1.00 90.25 201 SER A N 1
ATOM 1433 C CA . SER A 1 201 ? -1.547 -7.257 16.844 1.00 90.25 201 SER A CA 1
ATOM 1434 C C . SER A 1 201 ? -0.881 -6.319 15.844 1.00 90.25 201 SER A C 1
ATOM 1436 O O . SER A 1 201 ? -0.793 -6.621 14.659 1.00 90.25 201 SER A O 1
ATOM 1438 N N . GLY A 1 202 ? -0.381 -5.176 16.317 1.00 90.31 202 GLY A N 1
ATOM 1439 C CA . GLY A 1 202 ? 0.427 -4.286 15.477 1.00 90.31 202 GLY A CA 1
ATOM 1440 C C . GLY A 1 202 ? -0.366 -3.538 14.407 1.00 90.31 202 GLY A C 1
ATOM 1441 O O . GLY A 1 202 ? 0.214 -3.145 13.400 1.00 90.31 202 GLY A O 1
ATOM 1442 N N . ASN A 1 203 ? -1.678 -3.364 14.583 1.00 92.31 203 ASN A N 1
ATOM 1443 C CA . ASN A 1 203 ? -2.498 -2.643 13.613 1.00 92.31 203 ASN A CA 1
ATOM 1444 C C . ASN A 1 203 ? -2.329 -1.122 13.766 1.00 92.31 203 ASN A C 1
ATOM 1446 O O . ASN A 1 203 ? -2.088 -0.623 14.867 1.00 92.31 203 ASN A O 1
ATOM 1450 N N . LEU A 1 204 ? -2.495 -0.381 12.675 1.00 94.44 204 LEU A N 1
ATOM 1451 C CA . LEU A 1 204 ? -2.356 1.070 12.601 1.00 94.44 204 LEU A CA 1
ATOM 1452 C C . LEU A 1 204 ? -3.654 1.701 12.090 1.00 94.44 204 LEU A C 1
ATOM 1454 O O . LEU A 1 204 ? -4.157 1.337 11.033 1.00 94.44 204 LEU A O 1
ATOM 1458 N N . VAL A 1 205 ? -4.161 2.705 12.799 1.00 94.38 205 VAL A N 1
ATOM 1459 C CA . VAL A 1 205 ? -5.172 3.635 12.281 1.00 94.38 205 VAL A CA 1
ATOM 1460 C C . VAL A 1 205 ? -4.555 5.023 12.315 1.00 94.38 205 VAL A C 1
ATOM 1462 O O . VAL A 1 205 ? -4.212 5.510 13.396 1.00 94.38 205 VAL A O 1
ATOM 1465 N N . SER A 1 206 ? -4.371 5.639 11.148 1.00 95.75 206 SER A N 1
ATOM 1466 C CA . SER A 1 206 ? -3.701 6.935 11.040 1.00 95.75 206 SER A CA 1
ATOM 1467 C C . SER A 1 206 ? -4.402 7.876 10.078 1.00 95.75 206 SER A C 1
ATOM 1469 O O . SER A 1 206 ? -4.727 7.486 8.963 1.00 95.75 206 SER A O 1
ATOM 1471 N N . SER A 1 207 ? -4.554 9.139 10.475 1.00 95.56 207 SER A N 1
ATOM 1472 C CA . SER A 1 207 ? -5.120 10.185 9.608 1.00 95.56 207 SER A CA 1
ATOM 1473 C C . SER A 1 207 ? -6.549 9.849 9.155 1.00 95.56 207 SER A C 1
ATOM 1475 O O . SER A 1 207 ? -6.870 9.916 7.972 1.00 95.56 207 SER A O 1
ATOM 1477 N N . VAL A 1 208 ? -7.399 9.433 10.095 1.00 93.00 208 VAL A N 1
ATOM 1478 C CA . VAL A 1 208 ? -8.787 9.030 9.822 1.00 93.00 208 VAL A CA 1
ATOM 1479 C C . VAL A 1 208 ? -9.754 9.960 10.552 1.00 93.00 208 VAL A C 1
ATOM 1481 O O . VAL A 1 208 ? -9.584 10.217 11.744 1.00 93.00 208 VAL A O 1
ATOM 1484 N N . ASP A 1 209 ? -10.792 10.434 9.868 1.00 91.81 209 ASP A N 1
ATOM 1485 C CA . ASP A 1 209 ? -11.928 11.111 10.498 1.00 91.81 209 ASP A CA 1
ATOM 1486 C C . ASP A 1 209 ? -13.086 10.123 10.677 1.00 91.81 209 ASP A C 1
ATOM 1488 O O . ASP A 1 209 ? -13.566 9.541 9.718 1.00 91.81 209 ASP A O 1
ATOM 1492 N N . VAL A 1 210 ? -13.544 9.910 11.908 1.00 89.62 210 VAL A N 1
ATOM 1493 C CA . VAL A 1 210 ? -14.730 9.104 12.245 1.00 89.62 210 VAL A CA 1
ATOM 1494 C C . VAL A 1 210 ? -15.793 9.961 12.929 1.00 89.62 210 VAL A C 1
ATOM 1496 O O . VAL A 1 210 ? -16.520 9.480 13.792 1.00 89.62 210 VAL A O 1
ATOM 1499 N N . SER A 1 211 ? -15.907 11.244 12.606 1.00 88.88 211 SER A N 1
ATOM 1500 C CA . SER A 1 211 ? -16.855 12.165 13.245 1.00 88.88 211 SER A CA 1
ATOM 1501 C C . SER A 1 211 ? -18.330 11.834 12.988 1.00 88.88 211 SER A C 1
ATOM 1503 O O . SER A 1 211 ? -18.715 11.396 11.906 1.00 88.88 211 SER A O 1
ATOM 1505 N N . TYR A 1 212 ? -19.192 12.057 13.982 1.00 86.50 212 TYR A N 1
ATOM 1506 C CA . TYR A 1 212 ? -20.644 11.952 13.828 1.00 86.50 212 TYR A CA 1
ATOM 1507 C C . TYR A 1 212 ? -21.275 13.342 13.684 1.00 86.50 212 TYR A C 1
ATOM 1509 O O . TYR A 1 212 ? -21.045 14.240 14.494 1.00 86.50 212 TYR A O 1
ATOM 1517 N N . THR A 1 213 ? -22.083 13.524 12.638 1.00 82.94 213 THR A N 1
ATOM 1518 C CA . THR A 1 213 ? -22.705 14.816 12.302 1.00 82.94 213 THR A CA 1
ATOM 1519 C C . THR A 1 213 ? -23.937 15.132 13.149 1.00 82.94 213 THR A C 1
ATOM 1521 O O . THR A 1 213 ? -24.361 16.286 13.204 1.00 82.94 213 THR A O 1
ATOM 1524 N N . GLY A 1 214 ? -24.525 14.137 13.819 1.00 78.56 214 GLY A N 1
ATOM 1525 C CA . GLY A 1 214 ? -25.632 14.362 14.743 1.00 78.56 214 GLY A CA 1
ATOM 1526 C C . GLY A 1 214 ? -25.174 14.983 16.065 1.00 78.56 214 GLY A C 1
ATOM 1527 O O . GLY A 1 214 ? -24.038 14.821 16.499 1.00 78.56 214 GLY A O 1
ATOM 1528 N N . VAL A 1 215 ? -26.097 15.681 16.727 1.00 73.19 215 VAL A N 1
ATOM 1529 C CA . VAL A 1 215 ? -25.839 16.388 17.998 1.00 73.19 215 VAL A CA 1
ATOM 1530 C C . VAL A 1 215 ? -25.873 15.477 19.229 1.00 73.19 215 VAL A C 1
ATOM 1532 O O . VAL A 1 215 ? -25.439 15.871 20.307 1.00 73.19 215 VAL A O 1
ATOM 1535 N N . THR A 1 216 ? -26.403 14.260 19.091 1.00 75.00 216 THR A N 1
ATOM 1536 C CA . THR A 1 216 ? -26.374 13.238 20.142 1.00 75.00 216 THR A CA 1
ATOM 1537 C C . THR A 1 216 ? -25.169 12.329 19.935 1.00 75.00 216 THR A C 1
ATOM 1539 O O . THR A 1 216 ? -25.010 11.839 18.813 1.00 75.00 216 THR A O 1
ATOM 1542 N N . PRO A 1 217 ? -24.375 12.029 20.979 1.00 74.12 217 PRO A N 1
ATOM 1543 C CA . PRO A 1 217 ? -23.260 11.105 20.850 1.00 74.12 217 PRO A CA 1
ATOM 1544 C C . PRO A 1 217 ? -23.715 9.760 20.271 1.00 74.12 217 PRO A C 1
ATOM 1546 O O . PRO A 1 217 ? -24.578 9.093 20.846 1.00 74.12 217 PRO A O 1
ATOM 1549 N N . ALA A 1 218 ? -23.151 9.384 19.123 1.00 79.00 218 ALA A N 1
ATOM 1550 C CA . ALA A 1 218 ? -23.322 8.055 18.544 1.00 79.00 218 ALA A CA 1
ATOM 1551 C C . ALA A 1 218 ? -22.429 7.042 19.286 1.00 79.00 218 ALA A C 1
ATOM 1553 O O . ALA A 1 218 ? -21.809 7.392 20.285 1.00 79.00 218 ALA A O 1
ATOM 1554 N N . GLY A 1 219 ? -22.363 5.791 18.833 1.00 85.06 219 GLY A N 1
ATOM 1555 C CA . GLY A 1 219 ? -21.454 4.767 19.358 1.00 85.06 219 GLY A CA 1
ATOM 1556 C C . GLY A 1 219 ? -19.969 5.131 19.231 1.00 85.06 219 GLY A C 1
ATOM 1557 O O . GLY A 1 219 ? -19.579 6.301 19.242 1.00 85.06 219 GLY A O 1
ATOM 1558 N N . TYR A 1 220 ? -19.095 4.133 19.156 1.00 88.56 220 TYR A N 1
ATOM 1559 C CA . TYR A 1 220 ? -17.659 4.398 19.240 1.00 88.56 220 TYR A CA 1
ATOM 1560 C C . TYR A 1 220 ? -17.090 5.037 17.966 1.00 88.56 220 TYR A C 1
ATOM 1562 O O . TYR A 1 220 ? -17.593 4.795 16.872 1.00 88.56 220 TYR A O 1
ATOM 1570 N N . GLY A 1 221 ? -16.012 5.815 18.089 1.00 89.94 221 GLY A N 1
ATOM 1571 C CA . GLY A 1 221 ? -15.187 6.220 16.946 1.00 89.94 221 GLY A CA 1
ATOM 1572 C C . GLY A 1 221 ? -14.318 5.057 16.464 1.00 89.94 221 GLY A C 1
ATOM 1573 O O . GLY A 1 221 ? -14.507 4.556 15.363 1.00 89.94 221 GLY A O 1
ATOM 1574 N N . VAL A 1 222 ? -13.413 4.570 17.312 1.00 91.50 222 VAL A N 1
ATOM 1575 C CA . VAL A 1 222 ? -12.584 3.382 17.048 1.00 91.50 222 VAL A CA 1
ATOM 1576 C C . VAL A 1 222 ? -12.735 2.378 18.186 1.00 91.50 222 VAL A C 1
ATOM 1578 O O . VAL A 1 222 ? -12.562 2.739 19.343 1.00 91.50 222 VAL A O 1
ATOM 1581 N N . GLN A 1 223 ? -1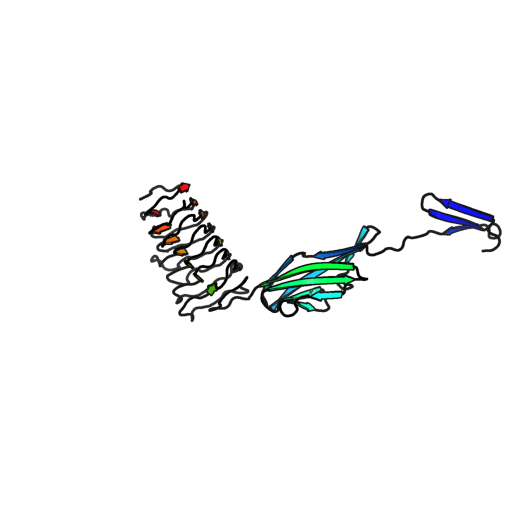3.007 1.113 17.885 1.00 91.19 223 GLN A N 1
ATOM 1582 C CA . GLN A 1 223 ? -13.001 0.015 18.846 1.00 91.19 223 GLN A CA 1
ATOM 1583 C C . GLN A 1 223 ? -11.822 -0.922 18.586 1.00 91.19 223 GLN A C 1
ATOM 1585 O O . GLN A 1 223 ? -11.640 -1.413 17.475 1.00 91.19 223 GLN A O 1
ATOM 1590 N N . LEU A 1 224 ? -11.065 -1.212 19.639 1.00 89.75 224 LEU A N 1
ATOM 1591 C CA . LEU A 1 224 ? -10.088 -2.289 19.702 1.00 89.75 224 LEU A CA 1
ATOM 1592 C C . LEU A 1 224 ? -10.642 -3.366 20.633 1.00 89.75 224 LEU A C 1
ATOM 1594 O O . LEU A 1 224 ? -10.853 -3.120 21.821 1.00 89.75 224 LEU A O 1
ATOM 1598 N N . GLU A 1 225 ? -10.917 -4.542 20.084 1.00 89.62 225 GLU A N 1
ATOM 1599 C CA . GLU A 1 225 ? -11.427 -5.704 20.807 1.00 89.62 225 GLU A CA 1
ATOM 1600 C C . GLU A 1 225 ? -10.398 -6.829 20.753 1.00 89.62 225 GLU A C 1
ATOM 1602 O O . GLU A 1 225 ? -9.981 -7.217 19.671 1.00 89.62 225 GLU A O 1
ATOM 1607 N N . SER A 1 226 ? -9.967 -7.373 21.890 1.00 87.81 226 SER A N 1
ATOM 1608 C CA . SER A 1 226 ? -9.034 -8.515 21.934 1.00 87.81 226 SER A CA 1
ATOM 1609 C C . SER A 1 226 ? -7.775 -8.348 21.082 1.00 87.81 226 SER A C 1
ATOM 1611 O O . SER A 1 226 ? -7.203 -9.339 20.641 1.00 87.81 226 SER A O 1
ATOM 1613 N N . SER A 1 227 ? -7.313 -7.109 20.887 1.00 87.25 227 SER A N 1
ATOM 1614 C CA . SER A 1 227 ? -6.188 -6.775 20.012 1.00 87.25 227 SER A CA 1
ATOM 1615 C C . SER A 1 227 ? -5.096 -6.024 20.770 1.00 87.25 227 SER A C 1
ATOM 1617 O O . SER A 1 227 ? -5.358 -5.243 21.690 1.00 87.25 227 SER A O 1
ATOM 1619 N N . THR A 1 228 ? -3.840 -6.283 20.410 1.00 89.06 228 THR A N 1
ATOM 1620 C CA . THR A 1 228 ? -2.687 -5.802 21.188 1.00 89.06 228 THR A CA 1
ATOM 1621 C C . THR A 1 228 ? -1.692 -5.017 20.352 1.00 89.06 228 THR A C 1
ATOM 1623 O O . THR A 1 228 ? -1.578 -5.212 19.148 1.00 89.06 228 THR A O 1
ATOM 1626 N N . ASN A 1 229 ? -0.921 -4.141 20.996 1.00 90.12 229 ASN A N 1
ATOM 1627 C CA . ASN A 1 229 ? 0.176 -3.415 20.343 1.00 90.12 229 ASN A CA 1
ATOM 1628 C C . ASN A 1 229 ? -0.256 -2.597 19.112 1.00 90.12 229 ASN A C 1
ATOM 1630 O O . ASN A 1 229 ? 0.522 -2.440 18.175 1.00 90.12 229 ASN A O 1
ATOM 1634 N N . ASN A 1 230 ? -1.491 -2.091 19.090 1.00 91.31 230 ASN A N 1
ATOM 1635 C CA . ASN A 1 230 ? -1.980 -1.263 17.992 1.00 91.31 230 ASN A CA 1
ATOM 1636 C C . ASN A 1 230 ? -1.588 0.207 18.192 1.00 91.31 230 ASN A C 1
ATOM 1638 O O . ASN A 1 230 ? -1.366 0.658 19.320 1.00 91.31 230 ASN A O 1
ATOM 1642 N N . VAL A 1 231 ? -1.569 0.971 17.103 1.00 94.31 231 VAL A N 1
ATOM 1643 C CA . VAL A 1 231 ? -1.316 2.413 17.093 1.00 94.31 231 VAL A CA 1
ATOM 1644 C C . VAL A 1 231 ? -2.524 3.136 16.508 1.00 94.31 231 VAL A C 1
ATOM 1646 O O . VAL A 1 231 ? -2.896 2.908 15.363 1.00 94.31 231 VAL A O 1
ATOM 1649 N N . ILE A 1 232 ? -3.118 4.037 17.286 1.00 94.00 232 ILE A N 1
ATOM 1650 C CA . ILE A 1 232 ? -4.190 4.935 16.854 1.00 94.00 232 ILE A CA 1
ATOM 1651 C C . ILE A 1 232 ? -3.655 6.356 16.927 1.00 94.00 232 ILE A C 1
ATOM 1653 O O . ILE A 1 232 ? -3.385 6.861 18.024 1.00 94.00 232 ILE A O 1
ATOM 1657 N N . GLN A 1 233 ? -3.478 6.997 15.776 1.00 94.81 233 GLN A N 1
ATOM 1658 C CA . GLN A 1 233 ? -2.898 8.331 15.733 1.00 94.81 233 GLN A CA 1
ATOM 1659 C C . GLN A 1 233 ? -3.524 9.257 14.706 1.00 94.81 233 GLN A C 1
ATOM 1661 O O . GLN A 1 233 ? -3.996 8.817 13.666 1.00 94.81 233 GLN A O 1
ATOM 1666 N N . ASN A 1 234 ? -3.491 10.563 14.972 1.00 94.62 234 ASN A N 1
ATOM 1667 C CA . ASN A 1 234 ? -4.039 11.571 14.060 1.00 94.62 234 ASN A CA 1
ATOM 1668 C C . ASN A 1 234 ? -5.501 11.273 13.662 1.00 94.62 234 ASN A C 1
ATOM 1670 O O . ASN A 1 234 ? -5.913 11.548 12.537 1.00 94.62 234 ASN A O 1
ATOM 1674 N N . VAL A 1 235 ? -6.270 10.658 14.563 1.00 93.62 235 VAL A N 1
ATOM 1675 C CA . VAL A 1 235 ? -7.688 10.364 14.373 1.00 93.62 235 VAL A CA 1
ATOM 1676 C C . VAL A 1 235 ? -8.515 11.513 14.924 1.00 93.62 235 VAL A C 1
ATOM 1678 O O . VAL A 1 235 ? -8.320 11.949 16.062 1.00 93.62 235 VAL A O 1
ATOM 1681 N N . THR A 1 236 ? -9.481 11.968 14.134 1.00 92.25 236 THR A N 1
ATOM 1682 C CA . THR A 1 236 ? -10.540 12.862 14.607 1.00 92.25 236 THR A CA 1
ATOM 1683 C C . THR A 1 236 ? -11.789 12.031 14.855 1.00 92.25 236 THR A C 1
ATOM 1685 O O . THR A 1 236 ? -12.262 11.331 13.969 1.00 92.25 236 THR A O 1
ATOM 1688 N N . ALA A 1 237 ? -12.324 12.065 16.072 1.00 90.12 237 ALA A N 1
ATOM 1689 C CA . ALA A 1 237 ? -13.579 11.400 16.401 1.00 90.12 237 ALA A CA 1
ATOM 1690 C C . ALA A 1 237 ? -14.432 12.349 17.232 1.00 90.12 237 ALA A C 1
ATOM 1692 O O . ALA A 1 237 ? -14.199 12.480 18.433 1.00 90.12 237 ALA A O 1
ATOM 1693 N N . THR A 1 238 ? -15.404 13.002 16.596 1.00 88.38 238 THR A N 1
ATOM 1694 C CA . THR A 1 238 ? -16.306 13.947 17.267 1.00 88.38 238 THR A CA 1
ATOM 1695 C C . THR A 1 238 ? -17.724 13.406 17.430 1.00 88.38 238 THR A C 1
ATOM 1697 O O . THR A 1 238 ? -18.188 12.609 16.612 1.00 88.38 238 THR A O 1
ATOM 1700 N N . ASN A 1 239 ? -18.410 13.824 18.500 1.00 88.25 239 ASN A N 1
ATOM 1701 C CA . ASN A 1 239 ? -19.769 13.393 18.866 1.00 88.25 239 ASN A CA 1
ATOM 1702 C C . ASN A 1 239 ? -19.938 11.858 18.947 1.00 88.25 239 ASN A C 1
ATOM 1704 O O . ASN A 1 239 ? -20.918 11.279 18.470 1.00 88.25 239 ASN A O 1
ATOM 1708 N N . ARG A 1 240 ? -18.968 11.183 19.569 1.00 88.25 240 ARG A N 1
ATOM 1709 C CA . ARG A 1 240 ? -18.916 9.728 19.787 1.00 88.25 240 ARG A CA 1
ATOM 1710 C C . ARG A 1 240 ? -19.003 9.353 21.267 1.00 88.25 240 ARG A C 1
ATOM 1712 O O . ARG A 1 240 ? -18.770 10.163 22.169 1.00 88.25 240 ARG A O 1
ATOM 1719 N N . ASN A 1 241 ? -19.312 8.090 21.530 1.00 87.88 241 ASN A N 1
ATOM 1720 C CA . ASN A 1 241 ? -19.449 7.540 22.872 1.00 87.88 241 ASN A CA 1
ATOM 1721 C C . ASN A 1 241 ? -18.980 6.072 22.920 1.00 87.88 241 ASN A C 1
ATOM 1723 O O . ASN A 1 241 ? -19.814 5.167 22.828 1.00 87.88 241 ASN A O 1
ATOM 1727 N N . PRO A 1 242 ? -17.673 5.795 23.098 1.00 89.00 242 PRO A N 1
ATOM 1728 C CA . PRO A 1 242 ? -16.527 6.712 23.257 1.00 89.00 242 PRO A CA 1
ATOM 1729 C C . PRO A 1 242 ? -15.844 7.128 21.935 1.00 89.00 242 PRO A C 1
ATOM 1731 O O . PRO A 1 242 ? -16.094 6.549 20.888 1.00 89.00 242 PRO A O 1
ATOM 1734 N N . GLY A 1 243 ? -14.885 8.057 21.980 1.00 89.69 243 GLY A N 1
ATOM 1735 C CA . GLY A 1 243 ? -13.960 8.298 20.862 1.00 89.69 243 GLY A CA 1
ATOM 1736 C C . GLY A 1 243 ? -13.151 7.044 20.508 1.00 89.69 243 GLY A C 1
ATOM 1737 O O . GLY A 1 243 ? -13.215 6.568 19.377 1.00 89.69 243 GLY A O 1
ATOM 1738 N N . VAL A 1 244 ? -12.469 6.456 21.496 1.00 91.00 244 VAL A N 1
ATOM 1739 C CA . VAL A 1 244 ? -11.816 5.139 21.392 1.00 91.00 244 VAL A CA 1
ATOM 1740 C C . VAL A 1 244 ? -12.332 4.192 22.471 1.00 91.00 244 VAL A C 1
ATOM 1742 O O . VAL A 1 244 ? -12.386 4.550 23.647 1.00 91.00 244 VAL A O 1
ATOM 1745 N N . TRP A 1 245 ? -12.678 2.964 22.091 1.00 90.56 245 TRP A N 1
ATOM 1746 C CA . TRP A 1 245 ? -13.088 1.897 22.996 1.00 90.56 245 TRP A CA 1
ATOM 1747 C C . TRP A 1 245 ? -12.078 0.754 22.983 1.00 90.56 245 TRP A C 1
ATOM 1749 O O . TRP A 1 245 ? -11.894 0.094 21.967 1.00 90.56 245 TRP A O 1
ATOM 1759 N N . LEU A 1 246 ? -11.456 0.485 24.125 1.00 88.56 246 LEU A N 1
ATOM 1760 C CA . LEU A 1 246 ? -10.655 -0.709 24.359 1.00 88.56 246 LEU A CA 1
ATOM 1761 C C . LEU A 1 246 ? -11.502 -1.723 25.127 1.00 88.56 246 LEU A C 1
ATOM 1763 O O . LEU A 1 246 ? -11.962 -1.440 26.235 1.00 88.56 246 LEU A O 1
ATOM 1767 N N . THR A 1 247 ? -11.705 -2.896 24.543 1.00 86.81 247 THR A N 1
ATOM 1768 C CA . THR A 1 247 ? -12.444 -4.010 25.146 1.00 86.81 247 THR A CA 1
ATOM 1769 C C . THR A 1 247 ? -11.706 -5.321 24.919 1.00 86.81 247 THR A C 1
ATOM 1771 O O . THR A 1 247 ? -10.860 -5.371 24.033 1.00 86.81 247 THR A O 1
ATOM 1774 N N . GLY A 1 248 ? -11.995 -6.353 25.719 1.00 76.62 248 GLY A N 1
ATOM 1775 C CA . GLY A 1 248 ? -11.420 -7.700 25.631 1.00 76.62 248 GLY A CA 1
ATOM 1776 C C . GLY A 1 248 ? -9.891 -7.710 25.592 1.00 76.62 248 GLY A C 1
ATOM 1777 O O . GLY A 1 248 ? -9.311 -7.359 24.593 1.00 76.62 248 GLY A O 1
ATOM 1778 N N . THR A 1 249 ? -9.187 -8.070 26.657 1.00 79.75 249 THR A N 1
ATOM 1779 C CA . THR A 1 249 ? -7.716 -8.277 26.694 1.00 79.75 249 THR A CA 1
ATOM 1780 C C . THR A 1 249 ? -6.806 -7.333 25.856 1.00 79.75 249 THR A C 1
ATOM 1782 O O . THR A 1 249 ? -5.712 -7.734 25.462 1.00 79.75 249 THR A O 1
ATOM 1785 N N . SER A 1 250 ? -7.197 -6.075 25.610 1.00 79.50 250 SER A N 1
ATOM 1786 C CA . SER A 1 250 ? -6.534 -5.191 24.632 1.00 79.50 250 SER A CA 1
ATOM 1787 C C . SER A 1 250 ? -5.369 -4.404 25.245 1.00 79.50 250 SER A C 1
ATOM 1789 O O . SER A 1 250 ? -5.506 -3.230 25.591 1.00 79.50 250 SER A O 1
ATOM 1791 N N . GLY A 1 251 ? -4.225 -5.061 25.445 1.00 81.38 251 GLY A N 1
ATOM 1792 C CA . GLY A 1 251 ? -3.018 -4.473 26.047 1.00 81.38 251 GLY A CA 1
ATOM 1793 C C . GLY A 1 251 ? -2.014 -3.874 25.050 1.00 81.38 251 GLY A C 1
ATOM 1794 O O . GLY A 1 251 ? -2.026 -4.182 23.862 1.00 81.38 251 GLY A O 1
ATOM 1795 N N . GLY A 1 252 ? -1.105 -3.022 25.541 1.00 84.81 252 GLY A N 1
ATOM 1796 C CA . GLY A 1 252 ? 0.047 -2.537 24.758 1.00 84.81 252 GLY A CA 1
ATOM 1797 C C . GLY A 1 252 ? -0.255 -1.471 23.695 1.00 84.81 252 GLY A C 1
ATOM 1798 O O . GLY A 1 252 ? 0.589 -1.202 22.848 1.00 84.81 252 GLY A O 1
ATOM 1799 N N . ASN A 1 253 ? -1.443 -0.865 23.702 1.00 87.25 253 ASN A N 1
ATOM 1800 C CA . ASN A 1 253 ? -1.871 0.047 22.638 1.00 87.25 253 ASN A CA 1
ATOM 1801 C C . ASN A 1 253 ? -1.282 1.459 22.801 1.00 87.25 253 ASN A C 1
ATOM 1803 O O . ASN A 1 253 ? -1.195 1.987 23.910 1.00 87.25 253 ASN A O 1
ATOM 1807 N N . THR A 1 254 ? -0.934 2.103 21.689 1.00 90.50 254 THR A N 1
ATOM 1808 C CA . THR A 1 254 ? -0.512 3.509 21.629 1.00 90.50 254 THR A CA 1
ATOM 1809 C C . THR A 1 254 ? -1.631 4.337 21.015 1.00 90.50 254 THR A C 1
ATOM 1811 O O . THR A 1 254 ? -2.005 4.118 19.871 1.00 90.50 254 THR A O 1
ATOM 1814 N N . ILE A 1 255 ? -2.175 5.297 21.759 1.00 90.06 255 ILE A N 1
ATOM 1815 C CA . ILE A 1 255 ? -3.240 6.191 2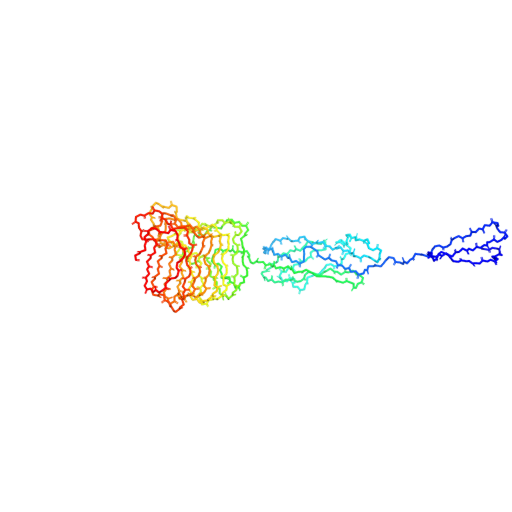1.291 1.00 90.06 255 ILE A CA 1
ATOM 1816 C C . ILE A 1 255 ? -2.723 7.615 21.452 1.00 90.06 255 ILE A C 1
ATOM 1818 O O . ILE A 1 255 ? -2.599 8.094 22.583 1.00 90.06 255 ILE A O 1
ATOM 1822 N N . GLN A 1 256 ? -2.387 8.287 20.356 1.00 90.19 256 GLN A N 1
ATOM 1823 C CA . GLN A 1 256 ? -1.696 9.576 20.408 1.00 90.19 256 GLN A CA 1
ATOM 1824 C C . GLN A 1 256 ? -2.148 10.570 19.339 1.00 90.19 256 GLN A C 1
ATOM 1826 O O . GLN A 1 256 ? -2.524 10.175 18.249 1.00 90.19 256 GLN A O 1
ATOM 1831 N N . ASN A 1 257 ? -2.039 11.869 19.612 1.00 89.69 257 ASN A N 1
ATOM 1832 C CA . ASN A 1 257 ? -2.336 12.947 18.664 1.00 89.69 257 ASN A CA 1
ATOM 1833 C C . ASN A 1 257 ? -3.750 12.866 18.060 1.00 89.69 257 ASN A C 1
ATOM 1835 O O . ASN A 1 257 ? -3.960 13.231 16.908 1.00 89.69 257 ASN A O 1
ATOM 1839 N N . ASN A 1 258 ? -4.715 12.348 18.819 1.00 90.69 258 ASN A N 1
ATOM 1840 C CA . ASN A 1 258 ? -6.105 12.263 18.386 1.00 90.69 258 ASN A CA 1
ATOM 1841 C C . ASN A 1 258 ? -6.930 13.427 18.959 1.00 90.69 258 ASN A C 1
ATOM 1843 O O . ASN A 1 258 ? -6.633 13.921 20.051 1.00 90.69 258 ASN A O 1
ATOM 1847 N N . ASN A 1 259 ? -7.983 13.821 18.238 1.00 89.31 259 ASN A N 1
ATOM 1848 C CA . ASN A 1 259 ? -8.952 14.845 18.635 1.00 89.31 259 ASN A CA 1
ATOM 1849 C C . ASN A 1 259 ? -10.304 14.194 18.959 1.00 89.31 259 ASN A C 1
ATOM 1851 O O . ASN A 1 259 ? -10.958 13.631 18.081 1.00 89.31 259 ASN A O 1
ATOM 1855 N N . PHE A 1 260 ? -10.734 14.308 20.218 1.00 87.75 260 PHE A N 1
ATOM 1856 C CA . PHE A 1 260 ? -11.946 13.668 20.744 1.00 87.75 260 PHE A CA 1
ATOM 1857 C C . PHE A 1 260 ? -13.019 14.658 21.227 1.00 87.75 260 PHE A C 1
ATOM 1859 O O . PHE A 1 260 ? -13.717 14.408 22.214 1.00 87.75 260 PHE A O 1
ATOM 1866 N N . SER A 1 261 ? -13.129 15.814 20.573 1.00 84.25 261 SER A N 1
ATOM 1867 C CA . SER A 1 261 ? -14.092 16.863 20.936 1.00 84.25 261 SER A CA 1
ATOM 1868 C C . SER A 1 261 ? -15.561 16.415 20.822 1.00 84.25 261 SER A C 1
ATOM 1870 O O . SER A 1 261 ? -15.934 15.639 19.951 1.00 84.25 261 SER A O 1
ATOM 1872 N N . GLY A 1 262 ? -16.422 16.888 21.732 1.00 82.50 262 GLY A N 1
ATOM 1873 C CA . GLY A 1 262 ? -17.859 16.559 21.730 1.00 82.50 262 GLY A CA 1
ATOM 1874 C C . GLY A 1 262 ? -18.214 15.135 22.188 1.00 82.50 262 GLY A C 1
ATOM 1875 O O . GLY A 1 262 ? -19.384 14.761 22.171 1.00 82.50 262 GLY A O 1
ATOM 1876 N N . ASN A 1 263 ? -17.233 14.336 22.617 1.00 82.56 263 ASN A N 1
ATOM 1877 C CA . ASN A 1 263 ? -17.464 12.956 23.039 1.00 82.56 263 ASN A CA 1
ATOM 1878 C C . ASN A 1 263 ? -17.911 12.851 24.503 1.00 82.56 263 ASN A C 1
ATOM 1880 O O . ASN A 1 263 ? -17.452 13.597 25.370 1.00 82.56 263 ASN A O 1
ATOM 1884 N N . ASN A 1 264 ? -18.739 11.846 24.805 1.00 83.19 264 ASN A N 1
ATOM 1885 C CA . ASN A 1 264 ? -19.086 11.501 26.192 1.00 83.19 264 ASN A CA 1
ATOM 1886 C C . ASN A 1 264 ? -17.906 10.878 26.944 1.00 83.19 264 ASN A C 1
ATOM 1888 O O . ASN A 1 264 ? -17.745 11.106 28.137 1.00 83.19 264 ASN A O 1
ATOM 1892 N N . PHE A 1 265 ? -17.080 10.105 26.246 1.00 82.75 265 PHE A N 1
ATOM 1893 C CA . PHE A 1 265 ? -15.818 9.588 26.760 1.00 82.75 265 PHE A CA 1
ATOM 1894 C C . PHE A 1 265 ? -14.790 9.702 25.647 1.00 82.75 265 PHE A C 1
ATOM 1896 O O . PHE A 1 265 ? -15.055 9.267 24.526 1.00 82.75 265 PHE A O 1
ATOM 1903 N N . ALA A 1 266 ? -13.619 10.268 25.929 1.00 84.62 266 ALA A N 1
ATOM 1904 C CA . ALA A 1 266 ? -12.562 10.307 24.925 1.00 84.62 266 ALA A CA 1
ATOM 1905 C C . ALA A 1 266 ? -12.035 8.888 24.691 1.00 84.62 266 ALA A C 1
ATOM 1907 O O . ALA A 1 266 ? -12.026 8.404 23.562 1.00 84.62 266 ALA A O 1
ATOM 1908 N N . ILE A 1 267 ? -11.679 8.201 25.782 1.00 85.88 267 ILE A N 1
ATOM 1909 C CA . ILE A 1 267 ? -11.186 6.822 25.768 1.00 85.88 267 ILE A CA 1
ATOM 1910 C C . ILE A 1 267 ? -11.906 6.016 26.853 1.00 85.88 267 ILE A C 1
ATOM 1912 O O . ILE A 1 267 ? -11.856 6.361 28.031 1.00 85.88 267 ILE A O 1
ATOM 1916 N N . HIS A 1 268 ? -12.548 4.915 26.479 1.00 86.38 268 HIS A N 1
ATOM 1917 C CA . HIS A 1 268 ? -13.128 3.964 27.425 1.00 86.38 268 HIS A CA 1
ATOM 1918 C C . HIS A 1 268 ? -12.346 2.657 27.359 1.00 86.38 268 HIS A C 1
ATOM 1920 O O . HIS A 1 268 ? -12.243 2.054 26.296 1.00 86.38 268 HIS A O 1
ATOM 1926 N N . ALA A 1 269 ? -11.797 2.219 28.487 1.00 82.50 269 ALA A N 1
ATOM 1927 C CA . ALA A 1 269 ? -11.046 0.982 28.591 1.00 82.50 269 ALA A CA 1
ATOM 1928 C C . ALA A 1 269 ? -11.691 0.020 29.594 1.00 82.50 269 ALA A C 1
ATOM 1930 O O . ALA A 1 269 ? -11.580 0.190 30.811 1.00 82.50 269 ALA A O 1
ATOM 1931 N N . SER A 1 270 ? -12.313 -1.034 29.072 1.00 77.94 270 SER A N 1
ATOM 1932 C CA . SER A 1 270 ? -12.907 -2.125 29.842 1.00 77.94 270 SER A CA 1
ATOM 1933 C C . SER A 1 270 ? -12.123 -3.417 29.612 1.00 77.94 270 SER A C 1
ATOM 1935 O O . SER A 1 270 ? -11.881 -3.787 28.470 1.00 77.94 270 SER A O 1
ATOM 1937 N N . GLN A 1 271 ? -11.755 -4.132 30.683 1.00 69.38 271 GLN A N 1
ATOM 1938 C CA . GLN A 1 271 ? -11.112 -5.457 30.597 1.00 69.38 271 GLN A CA 1
ATOM 1939 C C . GLN A 1 271 ? -9.794 -5.472 29.792 1.00 69.38 271 GLN A C 1
ATOM 1941 O O . GLN A 1 271 ? -9.610 -6.289 28.889 1.00 69.38 271 GLN A O 1
ATOM 1946 N N . LEU A 1 272 ? -8.861 -4.568 30.107 1.00 66.94 272 LEU A N 1
ATOM 1947 C CA . LEU A 1 272 ? -7.550 -4.545 29.451 1.00 66.94 272 LEU A CA 1
ATOM 1948 C C . LEU A 1 272 ? -6.734 -5.804 29.788 1.00 66.94 272 LEU A C 1
ATOM 1950 O O . LEU A 1 272 ? -6.736 -6.278 30.924 1.00 66.94 272 LEU A O 1
ATOM 1954 N N . GLY A 1 273 ? -6.042 -6.340 28.781 1.00 65.06 273 GLY A N 1
ATOM 1955 C CA . GLY A 1 273 ? -5.123 -7.471 28.928 1.00 65.06 273 GLY A CA 1
ATOM 1956 C C . GLY A 1 273 ? -3.787 -7.042 29.532 1.00 65.06 273 GLY A C 1
ATOM 1957 O O . GLY A 1 273 ? -3.637 -5.918 30.007 1.00 65.06 273 GLY A O 1
ATOM 1958 N N . GLN A 1 274 ? -2.788 -7.926 29.502 1.00 64.56 274 GLN A N 1
ATOM 1959 C CA . GLN A 1 274 ? -1.442 -7.571 29.960 1.00 64.56 274 GLN A CA 1
ATOM 1960 C C . GLN A 1 274 ? -0.768 -6.567 29.007 1.00 64.56 274 GLN A C 1
ATOM 1962 O O . GLN A 1 274 ? -0.909 -6.666 27.792 1.00 64.56 274 GLN A O 1
ATOM 1967 N N . GLY A 1 275 ? -0.002 -5.624 29.566 1.00 62.31 275 GLY A N 1
ATOM 1968 C CA . GLY A 1 275 ? 0.764 -4.619 28.817 1.00 62.31 275 GLY A CA 1
ATOM 1969 C C . GLY A 1 275 ? 0.289 -3.183 29.064 1.00 62.31 275 GLY A C 1
ATOM 1970 O O . GLY A 1 275 ? -0.899 -2.918 29.222 1.00 62.31 275 GLY A O 1
ATOM 1971 N N . ASN A 1 276 ? 1.228 -2.233 29.092 1.00 66.31 276 ASN A N 1
ATOM 1972 C CA . ASN A 1 276 ? 0.908 -0.820 29.307 1.00 66.31 276 ASN A CA 1
ATOM 1973 C C . ASN A 1 276 ? 0.391 -0.194 28.012 1.00 66.31 276 ASN A C 1
ATOM 1975 O O . ASN A 1 276 ? 1.094 -0.231 27.006 1.00 66.31 276 ASN A O 1
ATOM 1979 N N . SER A 1 277 ? -0.779 0.441 28.058 1.00 75.69 277 SER A N 1
ATOM 1980 C CA . SER A 1 277 ? -1.213 1.327 26.972 1.00 75.69 277 SER A CA 1
ATOM 1981 C C . SER A 1 277 ? -0.697 2.751 27.209 1.00 75.69 277 SER A C 1
ATOM 1983 O O . SER A 1 277 ? -0.706 3.232 28.349 1.00 75.69 277 SER A O 1
ATOM 1985 N N . TYR A 1 278 ? -0.229 3.409 26.148 1.00 75.25 278 TYR A N 1
ATOM 1986 C CA . TYR A 1 278 ? 0.291 4.777 26.163 1.00 75.25 278 TYR A CA 1
ATOM 1987 C C . TYR A 1 278 ? -0.716 5.739 25.540 1.00 75.25 278 TYR A C 1
ATOM 1989 O O . TYR A 1 278 ? -1.105 5.565 24.386 1.00 75.25 278 TYR A O 1
ATOM 1997 N N . LEU A 1 279 ? -1.113 6.766 26.296 1.00 79.69 279 LEU A N 1
ATOM 1998 C CA . LEU A 1 279 ? -2.109 7.746 25.863 1.00 79.69 279 LEU A CA 1
ATOM 1999 C C . LEU A 1 279 ? -1.518 9.165 25.862 1.00 79.69 279 LEU A C 1
ATOM 2001 O O . LEU A 1 279 ? -1.067 9.643 26.909 1.00 79.69 279 LEU A O 1
ATOM 2005 N N . ASN A 1 280 ? -1.562 9.838 24.708 1.00 77.06 280 ASN A N 1
ATOM 2006 C CA . ASN A 1 280 ? -1.093 11.217 24.513 1.00 77.06 280 ASN A CA 1
ATOM 2007 C C . ASN A 1 280 ? -1.994 11.975 23.521 1.00 77.06 280 ASN A C 1
ATOM 2009 O O . ASN A 1 280 ? -1.644 12.115 22.355 1.00 77.06 280 ASN A O 1
ATOM 2013 N N . ASN A 1 281 ? -3.178 12.408 23.960 1.00 74.94 281 ASN A N 1
ATOM 2014 C CA . ASN A 1 281 ? -4.213 12.979 23.087 1.00 74.94 281 ASN A CA 1
ATOM 2015 C C . ASN A 1 281 ? -4.736 14.310 23.613 1.00 74.94 281 ASN A C 1
ATOM 2017 O O . ASN A 1 281 ? -4.690 14.558 24.824 1.00 74.94 281 ASN A O 1
ATOM 2021 N N . ASP A 1 282 ? -5.327 15.088 22.709 1.00 67.38 282 ASP A N 1
ATOM 2022 C CA . ASP A 1 282 ? -6.151 16.230 23.073 1.00 67.38 282 ASP A CA 1
ATOM 2023 C C . ASP A 1 282 ? -7.514 15.714 23.546 1.00 67.38 282 ASP A C 1
ATOM 2025 O O . ASP A 1 282 ? -8.306 15.137 22.794 1.00 67.38 282 ASP A O 1
ATOM 2029 N N . LEU A 1 283 ? -7.760 15.859 24.847 1.00 66.62 283 LEU A N 1
ATOM 2030 C CA . LEU A 1 283 ? -8.990 15.402 25.484 1.00 66.62 283 LEU A CA 1
ATOM 2031 C C . LEU A 1 283 ? -10.055 16.509 25.453 1.00 66.62 283 LEU A C 1
ATOM 2033 O O . LEU A 1 283 ? -9.708 17.691 25.532 1.00 66.62 283 LEU A O 1
ATOM 2037 N N . PRO A 1 284 ? -11.348 16.148 25.361 1.00 64.50 284 PRO A N 1
ATOM 2038 C CA . PRO A 1 284 ? -12.432 17.115 25.355 1.00 64.50 284 PRO A CA 1
ATOM 2039 C C . PRO A 1 284 ? -12.436 17.946 26.643 1.00 64.50 284 PRO A C 1
ATOM 2041 O O . PRO A 1 284 ? -12.214 17.448 27.745 1.00 64.50 284 PRO A O 1
ATOM 2044 N N . ASN A 1 285 ? -12.733 19.230 26.492 1.00 57.12 285 ASN A N 1
ATOM 2045 C CA . ASN A 1 285 ? -12.889 20.218 27.558 1.00 57.12 285 ASN A CA 1
ATOM 2046 C C . ASN A 1 285 ? -14.300 20.187 28.188 1.00 57.12 285 ASN A C 1
ATOM 2048 O O . ASN A 1 285 ? -14.863 21.234 28.509 1.00 57.12 285 ASN A O 1
ATOM 2052 N N . THR A 1 286 ? -14.892 18.999 28.341 1.00 55.47 286 THR A N 1
ATOM 2053 C CA . THR A 1 286 ? -16.286 18.802 28.778 1.00 55.47 286 THR A CA 1
ATOM 2054 C C . THR A 1 286 ? -16.389 18.335 30.238 1.00 55.47 286 THR A C 1
ATOM 2056 O O . THR A 1 286 ? -15.406 17.936 30.857 1.00 55.47 286 THR A O 1
ATOM 2059 N N . THR A 1 287 ? -17.597 18.382 30.819 1.00 49.72 287 THR A N 1
ATOM 2060 C CA . THR A 1 287 ? -17.905 17.902 32.188 1.00 49.72 287 THR A CA 1
ATOM 2061 C C . THR A 1 287 ? -17.924 16.371 32.324 1.00 49.72 287 THR A C 1
ATOM 2063 O O . THR A 1 287 ? -18.126 15.840 33.418 1.00 49.72 287 THR A O 1
ATOM 2066 N N . THR A 1 288 ? -17.741 15.657 31.218 1.00 57.81 288 THR A N 1
ATOM 2067 C CA . THR A 1 288 ? -17.762 14.200 31.100 1.00 57.81 288 THR A CA 1
ATOM 2068 C C . THR A 1 288 ? -16.371 13.576 31.291 1.00 57.81 288 THR A C 1
ATOM 2070 O O . THR A 1 288 ? -15.349 14.243 31.153 1.00 57.81 288 THR A O 1
ATOM 2073 N N . CYS A 1 289 ? -16.308 12.287 31.656 1.00 57.81 289 CYS A N 1
ATOM 2074 C CA . CYS A 1 289 ? -15.035 11.622 31.964 1.00 57.81 289 CYS A CA 1
ATOM 2075 C C . CYS A 1 289 ? -14.146 11.535 30.718 1.00 57.81 289 CYS A C 1
ATOM 2077 O O . CYS A 1 289 ? -14.517 10.916 29.723 1.00 57.81 289 CYS A O 1
ATOM 2079 N N . ALA A 1 290 ? -12.939 12.097 30.793 1.00 64.25 290 ALA A N 1
ATOM 2080 C CA . ALA A 1 290 ? -11.998 12.020 29.685 1.00 64.25 290 ALA A CA 1
ATOM 2081 C C . ALA A 1 290 ? -11.558 10.569 29.423 1.00 64.25 290 ALA A C 1
ATOM 2083 O O . ALA A 1 290 ? -11.420 10.165 28.269 1.00 64.25 290 ALA A O 1
ATOM 2084 N N . ILE A 1 291 ? -11.358 9.780 30.485 1.00 70.19 291 ILE A N 1
ATOM 2085 C CA . ILE A 1 291 ? -10.880 8.396 30.407 1.00 70.19 291 ILE A CA 1
ATOM 2086 C C . ILE A 1 291 ? -11.556 7.565 31.508 1.00 70.19 291 ILE A C 1
ATOM 2088 O O . ILE A 1 291 ? -11.621 8.034 32.638 1.00 70.19 291 ILE A O 1
ATOM 2092 N N . ILE A 1 292 ? -12.041 6.358 31.186 1.00 66.62 292 ILE A N 1
ATOM 2093 C CA . ILE A 1 292 ? -12.517 5.347 32.155 1.00 66.62 292 ILE A CA 1
ATOM 2094 C C . ILE A 1 292 ? -11.605 4.127 32.069 1.00 66.62 292 ILE A C 1
ATOM 2096 O O . ILE A 1 292 ? -11.380 3.621 30.966 1.00 66.62 292 ILE A O 1
ATOM 2100 N N . VAL A 1 293 ? -11.093 3.647 33.207 1.00 64.38 293 VAL A N 1
ATOM 2101 C CA . VAL A 1 293 ? -10.051 2.611 33.235 1.00 64.38 293 VAL A CA 1
ATOM 2102 C C . VAL A 1 293 ? -10.312 1.527 34.284 1.00 64.38 293 VAL A C 1
ATOM 2104 O O . VAL A 1 293 ? -10.500 1.824 35.457 1.00 64.38 293 VAL A O 1
ATOM 2107 N N . GLY A 1 294 ? -10.228 0.255 33.872 1.00 56.22 294 GLY A N 1
ATOM 2108 C CA . GLY A 1 294 ? -10.214 -0.914 34.770 1.00 56.22 294 GLY A CA 1
ATOM 2109 C C . GLY A 1 294 ? -8.838 -1.573 35.014 1.00 56.22 294 GLY A C 1
ATOM 2110 O O . GLY A 1 294 ? -8.801 -2.646 35.608 1.00 56.22 294 GLY A O 1
ATOM 2111 N N . ALA A 1 295 ? -7.722 -1.004 34.526 1.00 52.34 295 ALA A N 1
ATOM 2112 C CA . ALA A 1 295 ? -6.356 -1.557 34.642 1.00 52.34 295 ALA A CA 1
ATOM 2113 C C . ALA A 1 295 ? -5.229 -0.481 34.608 1.00 52.34 295 ALA A C 1
ATOM 2115 O O . ALA A 1 295 ? -5.483 0.710 34.746 1.00 52.34 295 ALA A O 1
ATOM 2116 N N . THR A 1 296 ? -3.957 -0.873 34.437 1.00 55.66 296 THR A N 1
ATOM 2117 C CA . THR A 1 296 ? -2.801 0.052 34.417 1.00 55.66 296 THR A CA 1
ATOM 2118 C C . THR A 1 296 ? -2.633 0.760 33.065 1.00 55.66 296 THR A C 1
ATOM 2120 O O . THR A 1 296 ? -2.359 0.125 32.049 1.00 55.66 296 THR A O 1
ATOM 2123 N N . ILE A 1 297 ? -2.722 2.094 33.057 1.00 62.03 297 ILE A N 1
ATOM 2124 C CA . ILE A 1 297 ? -2.473 2.951 31.886 1.00 62.03 297 ILE A CA 1
ATOM 2125 C C . ILE A 1 297 ? -1.385 3.974 32.224 1.00 62.03 297 ILE A C 1
ATOM 2127 O O . ILE A 1 297 ? -1.358 4.517 33.329 1.00 62.03 297 ILE A O 1
ATOM 2131 N N . ARG A 1 298 ? -0.483 4.254 31.272 1.00 58.62 298 ARG A N 1
ATOM 2132 C CA . ARG A 1 298 ? 0.517 5.323 31.404 1.00 58.62 298 ARG A CA 1
ATOM 2133 C C . ARG A 1 298 ? 0.079 6.543 30.602 1.00 58.62 298 ARG A C 1
ATOM 2135 O O . ARG A 1 298 ? -0.069 6.476 29.384 1.00 58.62 298 ARG A O 1
ATOM 2142 N N . PHE A 1 299 ? -0.088 7.665 31.295 1.00 57.59 299 PHE A N 1
ATOM 2143 C CA . PHE A 1 299 ? -0.525 8.923 30.698 1.00 57.59 299 PHE A CA 1
ATOM 2144 C C . PHE A 1 299 ? 0.644 9.886 30.502 1.00 57.59 299 PHE A C 1
ATOM 2146 O O . PHE A 1 299 ? 1.478 10.064 31.392 1.00 57.59 299 PHE A O 1
ATOM 2153 N N . ARG A 1 300 ? 0.630 10.596 29.376 1.00 52.38 300 ARG A N 1
ATOM 2154 C CA . ARG A 1 300 ? 1.175 11.952 29.267 1.00 52.38 300 ARG A CA 1
ATOM 2155 C C . ARG A 1 300 ? 0.053 12.810 28.687 1.00 52.38 300 ARG A C 1
ATOM 2157 O O . ARG A 1 300 ? -0.126 12.834 27.482 1.00 52.38 300 ARG A O 1
ATOM 2164 N N . SER A 1 301 ? -0.769 13.436 29.532 1.00 47.81 301 SER A N 1
ATOM 2165 C CA . SER A 1 301 ? -1.862 14.307 29.066 1.00 47.81 301 SER A CA 1
ATOM 2166 C C . SER A 1 301 ? -1.859 15.648 29.801 1.00 47.81 301 SER A C 1
ATOM 2168 O O . SER A 1 301 ? -1.333 15.745 30.908 1.00 47.81 301 SER A O 1
ATOM 2170 N N . ARG A 1 302 ? -2.478 16.668 29.193 1.00 46.50 302 ARG A N 1
ATOM 2171 C CA . ARG A 1 302 ? -2.772 17.976 29.811 1.00 46.50 302 ARG A CA 1
ATOM 2172 C C . ARG A 1 302 ? -4.143 18.015 30.519 1.00 46.50 302 ARG A C 1
ATOM 2174 O O . ARG A 1 302 ? -4.672 19.094 30.759 1.00 46.50 302 ARG A O 1
ATOM 2181 N N . ALA A 1 303 ? -4.748 16.861 30.810 1.00 48.75 303 ALA A N 1
ATOM 2182 C CA . ALA A 1 303 ? -6.122 16.775 31.304 1.00 48.75 303 ALA A CA 1
ATOM 2183 C C . ALA A 1 303 ? -6.285 17.213 32.766 1.00 48.75 303 ALA A C 1
ATOM 2185 O O . ALA A 1 303 ? -5.429 16.964 33.613 1.00 48.75 303 ALA A O 1
ATOM 2186 N N . THR A 1 304 ? -7.441 17.801 33.068 1.00 40.69 304 THR A N 1
ATOM 2187 C CA . THR A 1 304 ? -7.806 18.338 34.386 1.00 40.69 304 THR A CA 1
ATOM 2188 C C . THR A 1 304 ? -8.538 17.343 35.296 1.00 40.69 304 THR A C 1
ATOM 2190 O O . THR A 1 304 ? -8.728 17.646 36.473 1.00 40.69 304 THR A O 1
ATOM 2193 N N . THR A 1 305 ? -8.962 16.157 34.828 1.00 42.50 305 THR A N 1
ATOM 2194 C CA . THR A 1 305 ? -9.638 15.146 35.677 1.00 42.50 305 THR A CA 1
ATOM 2195 C C . THR A 1 305 ? -9.474 13.714 35.136 1.00 42.50 305 THR A C 1
ATOM 2197 O O . THR A 1 305 ? -9.773 13.451 33.975 1.00 42.50 305 THR A O 1
ATOM 2200 N N . ILE A 1 306 ? -9.036 12.786 35.998 1.00 51.38 306 ILE A N 1
ATOM 2201 C CA . ILE A 1 306 ? -8.964 11.325 35.780 1.00 51.38 306 ILE A CA 1
ATOM 2202 C C . ILE A 1 306 ? -9.916 10.689 36.809 1.00 51.38 306 ILE A C 1
ATOM 2204 O O . ILE A 1 306 ? -9.856 11.080 37.977 1.00 51.38 306 ILE A O 1
ATOM 2208 N N . ARG A 1 307 ? -10.807 9.774 36.408 1.00 49.97 307 ARG A N 1
ATOM 2209 C CA . ARG A 1 307 ? -11.702 9.037 37.320 1.00 49.97 307 ARG A CA 1
ATOM 2210 C C . ARG A 1 307 ? -11.643 7.541 37.066 1.00 49.97 307 ARG A C 1
ATOM 2212 O O . ARG A 1 307 ? -11.524 7.157 35.883 1.00 49.97 307 ARG A O 1
#

Secondary structure (DSSP, 8-state):
---EEEEEE-TT-PEEEEEGGGTEEEEE-------EEEEEEESSEEEEETT-EEE-EEEEEETTS-EEE-TTTSEEEES-TTTEEE-TTSEEEE-SSEEEEEEEEETTEEEEEEEEEEEE--TT-EESS-EE-SS-EE-TT-SSEEEEE-STT-EEE-TTPBEE-TT-SEEEEEES--S-EEEEEE-TTS-SS-EEEES-B--EEEEEE----SSS-BS-SEEEES-BS-EEES-B--SBS-SEEEESS--S-EEEEEE-TT-S-SEEE-S--SS-EEEEEE---SSS-SEEESS-EEE----S---

Mean predicted aligned error: 10.13 Å

Solvent-accessible surface area (backbone atoms only — not comparable to full-atom values): 15002 Å² total; per-residue (Å²): 139,63,61,70,76,50,73,50,68,50,100,84,62,33,40,35,37,37,26,60,77,67,78,43,73,46,78,46,77,77,76,80,80,82,42,81,73,45,53,46,47,40,62,52,61,48,76,44,43,38,76,38,73,47,75,48,42,32,35,33,38,26,75,79,73,53,73,41,86,32,39,82,72,38,48,71,45,46,81,28,57,77,20,22,40,52,52,101,62,40,44,28,35,24,58,27,59,44,71,20,45,40,33,42,36,48,100,88,44,62,33,62,22,43,40,36,15,21,32,66,66,53,77,59,41,73,40,62,46,49,28,30,48,93,58,64,45,81,29,61,85,39,80,44,57,37,31,35,45,77,35,53,58,18,35,40,39,28,82,63,32,41,41,38,24,60,60,15,71,29,47,35,42,33,70,56,40,29,40,34,33,42,32,29,30,30,43,46,59,14,36,55,28,30,38,41,38,31,31,31,35,48,30,36,40,35,48,29,33,30,26,38,77,55,93,62,59,34,36,32,15,36,35,37,31,45,22,29,46,29,39,41,29,46,30,37,16,27,18,8,46,20,16,32,32,36,29,46,50,30,10,36,30,36,40,31,60,25,43,17,45,72,28,57,18,28,34,34,38,44,56,57,31,80,55,61,28,40,42,37,46,55,64,43,96,58,99,49,56,40,40,44,70,72,66,74,70,49,76,59,66,92,74,92,67,83,102

Radius of gyration: 31.06 Å; Cα contacts (8 Å, |Δi|>4): 938; chains: 1; bounding box: 85×32×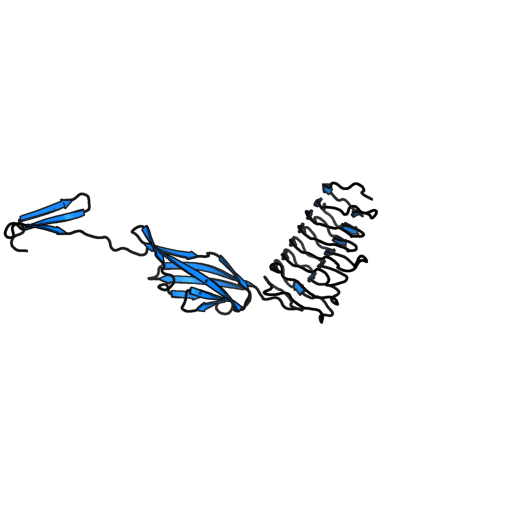89 Å

pLDDT: mean 84.59, std 12.53, range [40.69, 98.38]

Sequence (307 aa):
MNHPWGVDVDDSGNLFIADLSNHRVRKVTFFEPVVLESLTIAPATATIAAGLTQQFTATGNFSDSSPQDLTRSVTWSSNNEPVATIAAGDLATGVADGTATITATLAGINDWAALNVAQLATCGDTLTTHATLSADLDCTGTTGTVFTFAADSVVFDGQGYKFLAPSAPLMVSSIGNSGVSILNMDLSGTASNGLKISGGSGNLVSSVDVSYTGVTPAGYGVQLESSTNNVIQNVTATNRNPGVWLTGTSGGNTIQNNNFSGNNFAIHASQLGQGNSYLNNDLPNTTTCAIIVGATIRFRSRATTIR

Nearest PDB structures (foldseek):
  8gyr-assembly1_A  TM=8.046E-01  e=2.758E-08  Leptospira interrogans
  8gyr-assembly2_B  TM=7.566E-01  e=3.051E-08  Leptospira interrogans
  2mog-assembly1_A  TM=7.957E-01  e=1.747E-06  Leptospira interrogans
  7b8b-assembly2_B  TM=4.942E-01  e=4.796E-02  Arabidopsis thaliana
  8ikx-assembly1_A  TM=4.792E-01  e=7.189E-02  Arabidopsis thaliana